Protein AF-A0A1T5MSS0-F1 (afdb_monomer)

Organism: NCBI:txid36842

Mean predicted aligned error: 6.44 Å

Solvent-accessible surface area (backbone atoms only — not comparable to full-atom values): 9834 Å² total; per-residue (Å²): 113,54,94,84,71,92,46,75,51,57,42,61,56,27,39,77,73,75,37,44,70,58,20,48,53,51,53,48,63,71,42,47,64,60,54,50,51,53,44,50,53,50,15,51,54,51,17,60,77,69,70,44,81,47,72,69,51,31,53,50,47,24,52,52,52,46,54,52,50,50,50,43,58,75,71,51,51,68,81,46,43,65,60,52,50,51,56,47,61,43,50,51,31,9,53,49,15,41,54,54,44,55,33,60,57,42,76,69,53,88,76,94,69,90,78,81,63,63,51,52,52,52,13,32,53,51,6,36,52,48,20,48,42,23,61,75,75,49,80,51,92,56,26,57,59,52,10,18,52,48,4,24,53,44,26,54,52,46,49,57,51,35,40,73,76,62,66,53,90,84,46,44,74,80,62,53,77,80,83,126

Radius of gyration: 22.82 Å; Cα contacts (8 Å, |Δi|>4): 155; chains: 1; bounding box: 52×49×68 Å

InterPro domains:
  IPR030191 Cytosine permease [PTHR30569] (5-164)

Sequence (180 aa):
MAVGQGTADIVQVMSSLGFPFWGFIVLWLSTWTSQLVNNYTMGLSFSTLLNVTSSKGRSIVTLIGTIISIGFALSGILDYFMDFLYLTALCYPPMAGVIFVDFFIRNKEWEDNDGWNLMATIAFIAGIIVGYITTYIYQIGLPTVQSLIVTGLVYYIAMKIKAKISPDHFTPESFKIKSL

Nearest PDB structures (foldseek):
  8teo-assembly1_A  TM=2.377E-01  e=2.846E+00  Drosophila melanogaster

Foldseek 3Di:
DPVPDPDPQQLVVCVVVVRNVVSVVVVCVVCVVVVVVVLLVQLVVVCVVVVPDDPVSSVVSSVVVVVVVVVCVVVPCVVCVVVVVVVCLLQVLLLVLLVVLLCVLQVNDDDDDPDDDVQSVVLSVQLSVQLCCCVPPNVDDDSSVVSSVSSNVSSNVSLLVCLVPPDDPSRHPSNNDPDD

Secondary structure (DSSP, 8-state):
--TTTS---HHHHHHHTT-HHHHHHHHHHHHHHHHHHHHHHHHHHHHHHTT--SHHHHHHHHHHHHHHHHHHHHTTGGGGHHHHHHHHHHHHHHHHHHHHHHHHHTTT------S--HHHHHHHHHHHHHHHIIIIIS--S-HHHHHHHHHHHHHHHHHHHHHHH---TTS-GGGS----

Structure (mmCIF, N/CA/C/O backbone):
data_AF-A0A1T5MSS0-F1
#
_entry.id   AF-A0A1T5MSS0-F1
#
loop_
_atom_site.group_PDB
_atom_site.id
_atom_site.type_symbol
_atom_site.label_atom_id
_atom_site.label_alt_id
_atom_site.label_comp_id
_atom_site.label_asym_id
_atom_site.label_entity_id
_atom_site.label_seq_id
_atom_site.pdbx_PDB_ins_code
_atom_site.Cartn_x
_atom_site.Cartn_y
_atom_site.Cartn_z
_atom_site.occupancy
_atom_site.B_iso_or_equiv
_atom_site.auth_seq_id
_atom_site.auth_comp_id
_atom_site.auth_asym_id
_atom_site.auth_atom_id
_atom_site.pdbx_PDB_model_num
ATOM 1 N N . MET A 1 1 ? -2.160 -7.997 -29.382 1.00 44.91 1 MET A N 1
ATOM 2 C CA . MET A 1 1 ? -1.290 -8.826 -30.243 1.00 44.91 1 MET A CA 1
ATOM 3 C C . MET A 1 1 ? -1.233 -8.159 -31.606 1.00 44.91 1 MET A C 1
ATOM 5 O O . MET A 1 1 ? -2.271 -8.088 -32.253 1.00 44.91 1 MET A O 1
ATOM 9 N N . ALA A 1 2 ? -0.091 -7.598 -32.016 1.00 48.16 2 ALA A N 1
ATOM 10 C CA . ALA A 1 2 ? 0.057 -7.133 -33.394 1.00 48.16 2 ALA A CA 1
ATOM 11 C C . ALA A 1 2 ? -0.005 -8.377 -34.291 1.00 48.16 2 ALA A C 1
ATOM 13 O O . ALA A 1 2 ? 0.869 -9.238 -34.219 1.00 48.16 2 ALA A O 1
ATOM 14 N N . VAL A 1 3 ? -1.081 -8.507 -35.066 1.00 53.28 3 VAL A N 1
ATOM 15 C CA . VAL A 1 3 ? -1.553 -9.761 -35.690 1.00 53.28 3 VAL A CA 1
ATOM 16 C C . VAL A 1 3 ? -0.565 -10.371 -36.715 1.00 53.28 3 VAL A C 1
ATOM 18 O O . VAL A 1 3 ? -0.828 -11.438 -37.249 1.00 53.28 3 VAL A O 1
ATOM 21 N N . GLY A 1 4 ? 0.608 -9.766 -36.950 1.00 64.25 4 GLY A N 1
ATOM 22 C CA . GLY A 1 4 ? 1.615 -10.254 -37.903 1.00 64.25 4 GLY A CA 1
ATOM 23 C C . GLY A 1 4 ? 3.035 -10.503 -37.373 1.00 64.25 4 GLY A C 1
ATOM 24 O O . GLY A 1 4 ? 3.845 -10.990 -38.147 1.00 64.25 4 GLY A O 1
ATOM 25 N N . GLN A 1 5 ? 3.370 -10.181 -36.111 1.00 61.19 5 GLN A N 1
ATOM 26 C CA . GLN A 1 5 ? 4.777 -10.180 -35.637 1.00 61.19 5 GLN A CA 1
ATOM 27 C C . GLN A 1 5 ? 5.058 -11.060 -34.403 1.00 61.19 5 GLN A C 1
ATOM 29 O O . GLN A 1 5 ? 6.170 -11.062 -33.886 1.00 61.19 5 GLN A O 1
ATOM 34 N N . GLY A 1 6 ? 4.064 -11.794 -33.887 1.00 78.00 6 GLY A N 1
ATOM 35 C CA . GLY A 1 6 ? 4.256 -12.750 -32.781 1.00 78.00 6 GLY A CA 1
ATOM 36 C C . GLY A 1 6 ? 4.598 -12.145 -31.408 1.00 78.00 6 GLY A C 1
ATOM 37 O O . GLY A 1 6 ? 4.734 -12.891 -30.444 1.00 78.00 6 GLY A O 1
ATOM 38 N N . THR A 1 7 ? 4.694 -10.817 -31.292 1.00 80.38 7 THR A N 1
ATOM 39 C CA . THR A 1 7 ? 5.021 -10.099 -30.050 1.00 80.38 7 THR A CA 1
ATOM 40 C C . THR A 1 7 ? 3.981 -9.022 -29.728 1.00 80.38 7 THR A C 1
ATOM 42 O O . THR A 1 7 ? 3.340 -8.446 -30.615 1.00 80.38 7 THR A O 1
ATOM 45 N N . ALA A 1 8 ? 3.780 -8.766 -28.434 1.00 82.38 8 ALA A N 1
ATOM 46 C CA . ALA A 1 8 ? 2.978 -7.648 -27.938 1.00 82.38 8 ALA A CA 1
ATOM 47 C C . ALA A 1 8 ? 3.819 -6.379 -27.701 1.00 82.38 8 ALA A C 1
ATOM 49 O O . ALA A 1 8 ? 3.249 -5.320 -27.448 1.00 82.38 8 ALA A O 1
ATOM 50 N N . ASP A 1 9 ? 5.148 -6.477 -27.797 1.00 86.50 9 ASP A N 1
ATOM 51 C CA . ASP A 1 9 ? 6.063 -5.364 -27.569 1.00 86.50 9 ASP A CA 1
ATOM 52 C C . ASP A 1 9 ? 6.100 -4.421 -28.783 1.00 86.50 9 ASP A C 1
ATOM 54 O O . ASP A 1 9 ? 6.618 -4.750 -29.855 1.00 86.50 9 ASP A O 1
ATOM 58 N N . ILE A 1 10 ? 5.557 -3.215 -28.603 1.00 86.25 10 ILE A N 1
ATOM 59 C CA . ILE A 1 10 ? 5.506 -2.185 -29.643 1.00 86.25 10 ILE A CA 1
ATOM 60 C C . ILE A 1 10 ? 6.897 -1.706 -30.072 1.00 86.25 10 ILE A C 1
ATOM 62 O O . ILE A 1 10 ? 7.095 -1.389 -31.245 1.00 86.25 10 ILE A O 1
ATOM 66 N N . VAL A 1 11 ? 7.872 -1.685 -29.159 1.00 89.50 11 VAL A N 1
ATOM 67 C CA . VAL A 1 11 ? 9.246 -1.278 -29.465 1.00 89.50 11 VAL A CA 1
ATOM 68 C C . VAL A 1 11 ? 9.885 -2.319 -30.369 1.00 89.50 11 VAL A C 1
ATOM 70 O O . VAL A 1 11 ? 10.501 -1.960 -31.374 1.00 89.50 11 VAL A O 1
ATOM 73 N N . GLN A 1 12 ? 9.674 -3.603 -30.076 1.00 88.94 12 GLN A N 1
ATOM 74 C CA . GLN A 1 12 ? 10.160 -4.699 -30.910 1.00 88.94 12 GLN A CA 1
ATOM 75 C C . GLN A 1 12 ? 9.525 -4.673 -32.308 1.00 88.94 12 GLN A C 1
ATOM 77 O O . GLN A 1 12 ? 10.240 -4.759 -33.310 1.00 88.94 12 GLN A O 1
ATOM 82 N N . VAL A 1 13 ? 8.203 -4.473 -32.396 1.00 89.69 13 VAL A N 1
ATOM 83 C CA . VAL A 1 13 ? 7.494 -4.341 -33.681 1.00 89.69 13 VAL A CA 1
ATOM 84 C C . VAL A 1 13 ? 8.049 -3.169 -34.491 1.00 89.69 13 VAL A C 1
ATOM 86 O O . VAL A 1 13 ? 8.438 -3.348 -35.643 1.00 89.69 13 VAL A O 1
ATOM 89 N N . MET A 1 14 ? 8.140 -1.976 -33.904 1.00 90.50 14 MET A N 1
ATOM 90 C CA . MET A 1 14 ? 8.621 -0.780 -34.605 1.00 90.50 14 MET A CA 1
ATOM 91 C C . MET A 1 14 ? 10.097 -0.895 -35.009 1.00 90.50 14 MET A C 1
ATOM 93 O O . MET A 1 14 ? 10.476 -0.424 -36.081 1.00 90.50 14 MET A O 1
ATOM 97 N N . SER A 1 15 ? 10.918 -1.570 -34.200 1.00 91.19 15 SER A N 1
ATOM 98 C CA . SER A 1 15 ? 12.324 -1.842 -34.521 1.00 91.19 15 SER A CA 1
ATOM 99 C C . SER A 1 15 ? 12.459 -2.755 -35.738 1.00 91.19 15 SER A C 1
ATOM 101 O O . SER A 1 15 ? 13.255 -2.463 -36.627 1.00 91.19 15 SER A O 1
ATOM 103 N N . SER A 1 16 ? 11.634 -3.806 -35.832 1.00 90.19 16 SER A N 1
ATOM 104 C CA . SER A 1 16 ? 11.626 -4.716 -36.991 1.00 90.19 16 SER A CA 1
ATOM 105 C C . SER A 1 16 ? 11.249 -4.024 -38.308 1.00 90.19 16 SER A C 1
ATOM 107 O O . SER A 1 16 ? 11.661 -4.458 -39.379 1.00 90.19 16 SER A O 1
ATOM 109 N N . LEU A 1 17 ? 10.501 -2.921 -38.226 1.00 90.56 17 LEU A N 1
ATOM 110 C CA . LEU A 1 17 ? 10.066 -2.117 -39.368 1.00 90.56 17 LEU A CA 1
ATOM 111 C C . LEU A 1 17 ? 11.047 -0.985 -39.727 1.00 90.56 17 LEU A C 1
ATOM 113 O O . LEU A 1 17 ? 10.775 -0.230 -40.655 1.00 90.56 17 LEU A O 1
ATOM 117 N N . GLY A 1 18 ? 12.165 -0.843 -39.005 1.00 93.44 18 GLY A N 1
ATOM 118 C CA . GLY A 1 18 ? 13.157 0.216 -39.233 1.00 93.44 18 GLY A CA 1
ATOM 119 C C . GLY A 1 18 ? 12.864 1.545 -38.523 1.00 93.44 18 GLY A C 1
ATOM 120 O O . GLY A 1 18 ? 13.527 2.542 -38.802 1.00 93.44 18 GLY A O 1
ATOM 121 N N . PHE A 1 19 ? 11.915 1.577 -37.579 1.00 93.81 19 PHE A N 1
ATOM 122 C CA . PHE A 1 19 ? 11.486 2.787 -36.861 1.00 93.81 19 PHE A CA 1
ATOM 123 C C . PHE A 1 19 ? 11.625 2.690 -35.323 1.00 93.81 19 PHE A C 1
ATOM 125 O O . PHE A 1 19 ? 10.687 3.037 -34.600 1.00 93.81 19 PHE A O 1
ATOM 132 N N . PRO A 1 20 ? 12.778 2.264 -34.766 1.00 92.62 20 PRO A N 1
ATOM 133 C CA . PRO A 1 20 ? 12.936 2.054 -33.319 1.00 92.62 20 PRO A CA 1
ATOM 134 C C . PRO A 1 20 ? 12.703 3.326 -32.487 1.00 92.62 20 PRO A C 1
ATOM 136 O O . PRO A 1 20 ? 12.109 3.265 -31.411 1.00 92.62 20 PRO A O 1
ATOM 139 N N . PHE A 1 21 ? 13.104 4.493 -33.008 1.00 94.06 21 PHE A N 1
ATOM 140 C CA . PHE A 1 21 ? 12.894 5.788 -32.354 1.00 94.06 21 PHE A CA 1
ATOM 141 C C . PHE A 1 21 ? 11.409 6.064 -32.074 1.00 94.06 21 PHE A C 1
ATOM 143 O O . PHE A 1 21 ? 11.046 6.476 -30.974 1.00 94.06 21 PHE A O 1
ATOM 150 N N . TRP A 1 22 ? 10.535 5.781 -33.042 1.00 91.69 22 TRP A N 1
ATOM 151 C CA . TRP A 1 22 ? 9.096 5.986 -32.884 1.00 91.69 22 TRP A CA 1
ATOM 152 C C . TRP A 1 22 ? 8.478 4.991 -31.904 1.00 91.69 22 TRP A C 1
ATOM 154 O O . TRP A 1 22 ? 7.641 5.387 -31.096 1.00 91.69 22 TRP A O 1
ATOM 164 N N . GLY A 1 23 ? 8.942 3.737 -31.907 1.00 92.75 23 GLY A N 1
ATOM 165 C CA . GLY A 1 23 ? 8.530 2.743 -30.913 1.00 92.75 23 GLY A CA 1
ATOM 166 C C . GLY A 1 23 ? 8.822 3.192 -29.482 1.00 92.75 23 GLY A C 1
ATOM 167 O O . GLY A 1 23 ? 7.955 3.097 -28.615 1.00 92.75 23 GLY A O 1
ATOM 168 N N . PHE A 1 24 ? 10.007 3.761 -29.253 1.00 92.94 24 PHE A N 1
ATOM 169 C CA . PHE A 1 24 ? 10.381 4.324 -27.958 1.00 92.94 24 PHE A CA 1
ATOM 170 C C . PHE A 1 24 ? 9.495 5.504 -27.543 1.00 92.94 24 PHE A C 1
ATOM 172 O O . PHE A 1 24 ? 8.981 5.513 -26.427 1.00 92.94 24 PHE A O 1
ATOM 179 N N . ILE A 1 25 ? 9.275 6.481 -28.431 1.00 94.50 25 ILE A N 1
ATOM 180 C CA . ILE A 1 25 ? 8.439 7.654 -28.125 1.00 94.50 25 ILE A CA 1
ATOM 181 C C . ILE A 1 25 ? 7.006 7.239 -27.780 1.00 94.50 25 ILE A C 1
ATOM 183 O O . ILE A 1 25 ? 6.442 7.743 -26.811 1.00 94.50 25 ILE A O 1
ATOM 187 N N . VAL A 1 26 ? 6.428 6.297 -28.530 1.00 92.44 26 VAL A N 1
ATOM 188 C CA . VAL A 1 26 ? 5.084 5.774 -28.248 1.00 92.44 26 VAL A CA 1
ATOM 189 C C . VAL A 1 26 ? 5.037 5.104 -26.874 1.00 92.44 26 VAL A C 1
ATOM 191 O O . VAL A 1 26 ? 4.131 5.396 -26.095 1.00 92.44 26 VAL A O 1
ATOM 194 N N . LEU A 1 27 ? 6.017 4.258 -26.541 1.00 92.06 27 LEU A N 1
ATOM 195 C CA . LEU A 1 27 ? 6.083 3.605 -25.231 1.00 92.06 27 LEU A CA 1
ATOM 196 C C . LEU A 1 27 ? 6.261 4.618 -24.087 1.00 92.06 27 LEU A C 1
ATOM 198 O O . LEU A 1 27 ? 5.585 4.521 -23.060 1.00 92.06 27 LEU A O 1
ATOM 202 N N . TRP A 1 28 ? 7.132 5.614 -24.264 1.00 92.56 28 TRP A N 1
ATOM 203 C CA . TRP A 1 28 ? 7.324 6.683 -23.284 1.00 92.56 28 TRP A CA 1
ATOM 204 C C . TRP A 1 28 ? 6.013 7.429 -23.056 1.00 92.56 28 TRP A C 1
ATOM 206 O O . TRP A 1 28 ? 5.537 7.511 -21.926 1.00 92.56 28 TRP A O 1
ATOM 216 N N . LEU A 1 29 ? 5.396 7.957 -24.114 1.00 93.94 29 LEU A N 1
ATOM 217 C CA . LEU A 1 29 ? 4.151 8.717 -23.999 1.00 93.94 29 LEU A CA 1
ATOM 218 C C . LEU A 1 29 ? 3.020 7.872 -23.402 1.00 93.94 29 LEU A C 1
ATOM 220 O O . LEU A 1 29 ? 2.240 8.384 -22.602 1.00 93.94 29 LEU A O 1
ATOM 224 N N . SER A 1 30 ? 2.974 6.577 -23.726 1.00 93.44 30 SER A N 1
ATOM 225 C CA . SER A 1 30 ? 2.003 5.637 -23.163 1.00 93.44 30 SER A CA 1
ATOM 226 C C . SER A 1 30 ? 2.159 5.440 -21.655 1.00 93.44 30 SER A C 1
ATOM 228 O O . SER A 1 30 ? 1.174 5.134 -20.988 1.00 93.44 30 SER A O 1
ATOM 230 N N . THR A 1 31 ? 3.370 5.571 -21.113 1.00 94.00 31 THR A N 1
ATOM 231 C CA . THR A 1 31 ? 3.639 5.383 -19.678 1.00 94.00 31 THR A CA 1
ATOM 232 C C . THR A 1 31 ? 3.709 6.703 -18.912 1.00 94.00 31 THR A C 1
ATOM 234 O O . THR A 1 31 ? 3.558 6.706 -17.693 1.00 94.00 31 THR A O 1
ATOM 237 N N . TRP A 1 32 ? 3.869 7.837 -19.601 1.00 93.50 32 TRP A N 1
ATOM 238 C CA . TRP A 1 32 ? 4.081 9.156 -19.001 1.00 93.50 32 TRP A CA 1
ATOM 239 C C . TRP A 1 32 ? 3.041 9.528 -17.940 1.00 93.50 32 TRP A C 1
ATOM 241 O O . TRP A 1 32 ? 3.389 9.880 -16.813 1.00 93.50 32 TRP A O 1
ATOM 251 N N . THR A 1 33 ? 1.757 9.441 -18.286 1.00 93.56 33 THR A N 1
ATOM 252 C CA . THR A 1 33 ? 0.666 9.831 -17.384 1.00 93.56 33 THR A CA 1
ATOM 253 C C . THR A 1 33 ? 0.555 8.885 -16.191 1.00 93.56 33 THR A C 1
ATOM 255 O O . THR A 1 33 ? 0.389 9.352 -15.066 1.00 93.56 33 THR A O 1
ATOM 258 N N . SER A 1 34 ? 0.724 7.576 -16.398 1.00 95.12 34 SER A N 1
ATOM 259 C CA . SER A 1 34 ? 0.741 6.582 -15.318 1.00 95.12 34 SER A CA 1
ATOM 260 C C . SER A 1 34 ? 1.914 6.792 -14.357 1.00 95.12 34 SER A C 1
ATOM 262 O O . SER A 1 34 ? 1.721 6.754 -13.144 1.00 95.12 34 SER A O 1
ATOM 264 N N . GLN A 1 35 ? 3.112 7.093 -14.870 1.00 93.75 35 GLN A N 1
ATOM 265 C CA . GLN A 1 35 ? 4.282 7.383 -14.033 1.00 93.75 35 GLN A CA 1
ATOM 266 C C . GLN A 1 35 ? 4.111 8.676 -13.228 1.00 93.75 35 GLN A C 1
ATOM 268 O O . GLN A 1 35 ? 4.512 8.732 -12.064 1.00 93.75 35 GLN A O 1
ATOM 273 N N . LEU A 1 36 ? 3.468 9.695 -13.807 1.00 94.19 36 LEU A N 1
ATOM 274 C CA . LEU A 1 36 ? 3.127 10.924 -13.092 1.00 94.19 36 LEU A CA 1
ATOM 275 C C . LEU A 1 36 ? 2.185 10.635 -11.918 1.00 94.19 36 LEU A C 1
ATOM 277 O O . LEU A 1 36 ? 2.457 11.081 -10.803 1.00 94.19 36 LEU A O 1
ATOM 281 N N . VAL A 1 37 ? 1.114 9.866 -12.148 1.00 95.44 37 VAL A N 1
ATOM 282 C CA . VAL A 1 37 ? 0.165 9.484 -11.090 1.00 95.44 37 VAL A CA 1
ATOM 283 C C . VAL A 1 37 ? 0.872 8.693 -9.991 1.00 95.44 37 VAL A C 1
ATOM 285 O O . VAL A 1 37 ? 0.733 9.060 -8.829 1.00 95.44 37 VAL A O 1
ATOM 288 N N . ASN A 1 38 ? 1.690 7.696 -10.343 1.00 94.69 38 ASN A N 1
ATOM 289 C CA . ASN A 1 38 ? 2.433 6.883 -9.374 1.00 94.69 38 ASN A CA 1
ATOM 290 C C . ASN A 1 38 ? 3.339 7.733 -8.470 1.00 94.69 38 ASN A C 1
ATOM 292 O O . ASN A 1 38 ? 3.305 7.593 -7.244 1.00 94.69 38 ASN A O 1
ATOM 296 N N . ASN A 1 39 ? 4.109 8.656 -9.056 1.00 95.50 39 ASN A N 1
ATOM 297 C CA . ASN A 1 39 ? 4.981 9.546 -8.290 1.00 95.50 39 ASN A CA 1
ATOM 298 C C . ASN A 1 39 ? 4.173 10.513 -7.418 1.00 95.50 39 ASN A C 1
ATOM 300 O O . ASN A 1 39 ? 4.528 10.743 -6.263 1.00 95.50 39 ASN A O 1
ATOM 304 N N . TYR A 1 40 ? 3.070 11.059 -7.936 1.00 94.25 40 TYR A N 1
ATOM 305 C CA . TYR A 1 40 ? 2.212 11.964 -7.177 1.00 94.25 40 TYR A CA 1
ATOM 306 C C . TYR A 1 40 ? 1.558 11.270 -5.976 1.00 94.25 40 TYR A C 1
ATOM 308 O O . TYR A 1 40 ? 1.624 11.791 -4.863 1.00 94.25 40 TYR A O 1
ATOM 316 N N . THR A 1 41 ? 0.968 10.084 -6.164 1.00 95.56 41 THR A N 1
ATOM 317 C CA . THR A 1 41 ? 0.330 9.333 -5.072 1.00 95.56 41 THR A CA 1
ATOM 318 C C . THR A 1 41 ? 1.347 8.891 -4.029 1.00 95.56 41 THR A C 1
ATOM 320 O O . THR A 1 41 ? 1.078 8.994 -2.836 1.00 95.56 41 THR A O 1
ATOM 323 N N . MET A 1 42 ? 2.544 8.472 -4.455 1.00 96.12 42 MET A N 1
ATOM 324 C CA . MET A 1 42 ? 3.664 8.195 -3.552 1.00 96.12 42 MET A CA 1
ATOM 325 C C . MET A 1 42 ? 4.029 9.449 -2.741 1.00 96.12 42 MET A C 1
ATOM 327 O O . MET A 1 42 ? 4.110 9.395 -1.513 1.00 96.12 42 MET A O 1
ATOM 331 N N . GLY A 1 43 ? 4.211 10.590 -3.410 1.00 95.88 43 GLY A N 1
ATOM 332 C CA . GLY A 1 43 ? 4.539 11.863 -2.775 1.00 95.88 43 GLY A CA 1
ATOM 333 C C . GLY A 1 43 ? 3.487 12.319 -1.766 1.00 95.88 43 GLY A C 1
ATOM 334 O O . GLY A 1 43 ? 3.842 12.773 -0.677 1.00 95.88 43 GLY A O 1
ATOM 335 N N . LEU A 1 44 ? 2.202 12.151 -2.088 1.00 95.25 44 LEU A N 1
ATOM 336 C CA . LEU A 1 44 ? 1.089 12.441 -1.188 1.00 95.25 44 LEU A CA 1
ATOM 337 C C . LEU A 1 44 ? 1.129 11.541 0.054 1.00 95.25 44 LEU A C 1
ATOM 339 O O . LEU A 1 44 ? 1.109 12.061 1.167 1.00 95.25 44 LEU A O 1
ATOM 343 N N . SER A 1 45 ? 1.271 10.225 -0.125 1.00 95.31 45 SER A N 1
ATOM 344 C CA . SER A 1 45 ? 1.351 9.262 0.980 1.00 95.31 45 SER A CA 1
ATOM 345 C C . SER A 1 45 ? 2.517 9.559 1.924 1.00 95.31 45 SER A C 1
ATOM 347 O O . SER A 1 45 ? 2.317 9.656 3.134 1.00 95.31 45 SER A O 1
ATOM 349 N N . PHE A 1 46 ? 3.726 9.786 1.399 1.00 96.56 46 PHE A N 1
ATOM 350 C CA . PHE A 1 46 ? 4.877 10.137 2.239 1.00 96.56 46 PHE A CA 1
ATOM 351 C C . PHE A 1 46 ? 4.743 11.512 2.885 1.00 96.56 46 PHE A C 1
ATOM 353 O O . PHE A 1 46 ? 5.179 11.693 4.017 1.00 96.56 46 PHE A O 1
ATOM 360 N N . SER A 1 47 ? 4.130 12.480 2.204 1.00 96.75 47 SER A N 1
ATOM 361 C CA . SER A 1 47 ? 3.896 13.796 2.799 1.00 96.75 47 SER A CA 1
ATOM 362 C C . SER A 1 47 ? 2.942 13.710 3.985 1.00 96.75 47 SER A C 1
ATOM 364 O O . SER A 1 47 ? 3.177 14.381 4.983 1.00 96.75 47 SER A O 1
ATOM 366 N N . THR A 1 48 ? 1.911 12.868 3.907 1.00 93.81 48 THR A N 1
ATOM 367 C CA . THR A 1 48 ? 1.015 12.597 5.037 1.00 93.81 48 THR A CA 1
ATOM 368 C C . THR A 1 48 ? 1.761 11.897 6.173 1.00 93.81 48 THR A C 1
ATOM 370 O O . THR A 1 48 ? 1.704 12.362 7.304 1.00 93.81 48 THR A O 1
ATOM 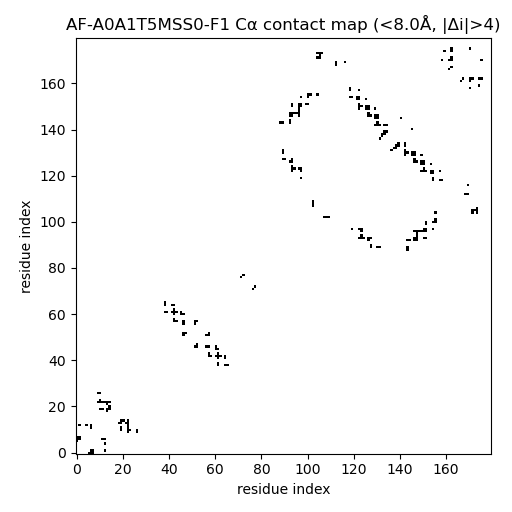373 N N . LEU A 1 49 ? 2.543 10.851 5.877 1.00 93.88 49 LEU A N 1
ATOM 374 C CA . LEU A 1 49 ? 3.331 10.126 6.887 1.00 93.88 49 LEU A CA 1
ATOM 375 C C . LEU A 1 49 ? 4.356 11.014 7.609 1.00 93.88 49 LEU A C 1
ATOM 377 O O . LEU A 1 49 ? 4.578 10.865 8.807 1.00 93.88 49 LEU A O 1
ATOM 381 N N . LEU A 1 50 ? 4.986 11.938 6.882 1.00 95.19 50 LEU A N 1
ATOM 382 C CA . LEU A 1 50 ? 5.992 12.862 7.409 1.00 95.19 50 LEU A CA 1
ATOM 383 C C . LEU A 1 50 ? 5.390 14.187 7.910 1.00 95.19 50 LEU A C 1
ATOM 385 O O . LEU A 1 50 ? 6.141 15.102 8.244 1.00 95.19 50 LEU A O 1
ATOM 389 N N . ASN A 1 51 ? 4.057 14.317 7.949 1.00 94.19 51 ASN A N 1
ATOM 390 C CA . ASN A 1 51 ? 3.338 15.534 8.348 1.00 94.19 51 ASN A CA 1
ATOM 391 C C . ASN A 1 51 ? 3.771 16.806 7.580 1.00 94.19 51 ASN A C 1
ATOM 393 O O . ASN A 1 51 ? 3.813 17.914 8.117 1.00 94.19 51 ASN A O 1
ATOM 397 N N . VAL A 1 52 ? 4.083 16.667 6.289 1.00 95.25 52 VAL A N 1
ATOM 398 C CA . VAL A 1 52 ? 4.496 17.763 5.405 1.00 95.25 52 VAL A CA 1
ATOM 399 C C . VAL A 1 52 ? 3.274 18.435 4.773 1.00 95.25 52 VAL A C 1
ATOM 401 O O . VAL A 1 52 ? 2.650 17.937 3.830 1.00 95.25 52 VAL A O 1
ATOM 404 N N . THR A 1 53 ? 2.948 19.629 5.265 1.00 91.81 53 THR A N 1
ATOM 405 C CA . THR A 1 53 ? 1.756 20.390 4.849 1.00 91.81 53 THR A CA 1
ATOM 406 C C . THR A 1 53 ? 2.034 21.438 3.767 1.00 91.81 53 THR A C 1
ATOM 408 O O . THR A 1 53 ? 1.137 21.795 3.007 1.00 91.81 53 THR A O 1
ATOM 411 N N . SER A 1 54 ? 3.281 21.904 3.635 1.00 95.12 54 SER A N 1
ATOM 412 C CA . SER A 1 54 ? 3.668 22.915 2.640 1.00 95.12 54 SER A CA 1
ATOM 413 C C . SER A 1 54 ? 3.740 22.349 1.219 1.00 95.12 54 SER A C 1
ATOM 415 O O . SER A 1 54 ? 4.348 21.304 0.993 1.00 95.12 54 SER A O 1
ATOM 417 N N . SER A 1 55 ? 3.224 23.096 0.235 1.00 92.62 55 SER A N 1
ATOM 418 C CA . SER A 1 55 ? 3.306 22.755 -1.199 1.00 92.62 55 SER A CA 1
ATOM 419 C C . SER A 1 55 ? 4.748 22.506 -1.672 1.00 92.62 55 SER A C 1
ATOM 421 O O . SER A 1 55 ? 5.038 21.515 -2.352 1.00 92.62 55 SER A O 1
ATOM 423 N N . LYS A 1 56 ? 5.692 23.352 -1.231 1.00 94.62 56 LYS A N 1
ATOM 424 C CA . LYS A 1 56 ? 7.119 23.179 -1.540 1.00 94.62 56 LYS A CA 1
ATOM 425 C C . LYS A 1 56 ? 7.674 21.907 -0.898 1.00 94.62 56 LYS A C 1
ATOM 427 O O . LYS A 1 56 ? 8.417 21.175 -1.543 1.00 94.62 56 LYS A O 1
ATOM 432 N N . GLY A 1 57 ? 7.276 21.620 0.342 1.00 94.69 57 GLY A N 1
ATOM 433 C CA . GLY A 1 57 ? 7.668 20.400 1.047 1.00 94.69 57 GLY A CA 1
ATOM 434 C C . GLY A 1 57 ? 7.179 19.137 0.336 1.00 94.69 57 GLY A C 1
ATOM 435 O O . GLY A 1 57 ? 7.976 18.244 0.072 1.00 94.69 57 GLY A O 1
ATOM 436 N N . ARG A 1 58 ? 5.902 19.094 -0.063 1.00 94.88 58 ARG A N 1
ATOM 437 C CA . ARG A 1 58 ? 5.315 17.964 -0.807 1.00 94.88 58 ARG A CA 1
ATOM 438 C C . ARG A 1 58 ? 6.034 17.699 -2.130 1.00 94.88 58 ARG A C 1
ATOM 440 O O . ARG A 1 58 ? 6.299 16.550 -2.482 1.00 94.88 58 ARG A O 1
ATOM 447 N N . SER A 1 59 ? 6.407 18.767 -2.837 1.00 95.31 59 SER A N 1
ATOM 448 C CA . SER A 1 59 ? 7.185 18.675 -4.080 1.00 95.31 59 SER A CA 1
ATOM 449 C C . SER A 1 59 ? 8.574 18.068 -3.839 1.00 95.31 59 SER A C 1
ATOM 451 O O . SER A 1 59 ? 9.010 17.207 -4.599 1.00 95.31 59 SER A O 1
ATOM 453 N N . ILE A 1 60 ? 9.247 18.461 -2.751 1.00 96.69 60 ILE A N 1
ATOM 454 C CA . ILE A 1 60 ? 10.556 17.913 -2.360 1.00 96.69 60 ILE A CA 1
ATOM 455 C C . ILE A 1 60 ? 10.444 16.431 -1.983 1.00 96.69 60 ILE A C 1
ATOM 457 O O . ILE A 1 60 ? 11.238 15.629 -2.463 1.00 96.69 60 ILE A O 1
ATOM 461 N N . VAL A 1 61 ? 9.445 16.053 -1.179 1.00 96.88 61 VAL A N 1
ATOM 462 C CA . VAL A 1 61 ? 9.201 14.649 -0.799 1.00 96.88 61 VAL A CA 1
ATOM 463 C C . VAL A 1 61 ? 8.961 13.788 -2.039 1.00 96.88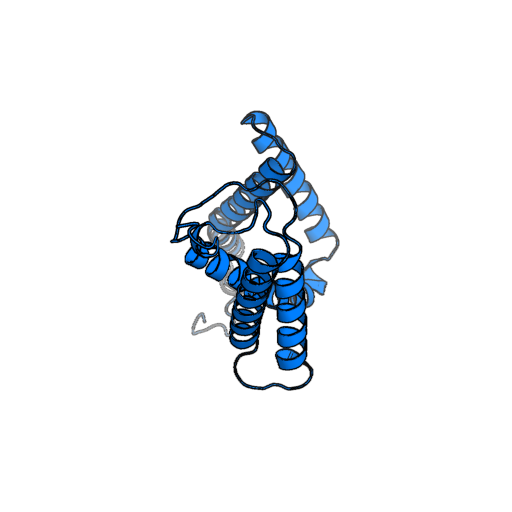 61 VAL A C 1
ATOM 465 O O . VAL A 1 61 ? 9.552 12.719 -2.171 1.00 96.88 61 VAL A O 1
ATOM 468 N N . THR A 1 62 ? 8.157 14.282 -2.985 1.00 96.44 62 THR A N 1
ATOM 469 C CA . THR A 1 62 ? 7.897 13.599 -4.261 1.00 96.44 62 THR A CA 1
ATOM 470 C C . THR A 1 62 ? 9.184 13.403 -5.063 1.00 96.44 62 THR A C 1
ATOM 472 O O . THR A 1 62 ? 9.447 12.305 -5.552 1.00 96.44 62 THR A O 1
ATOM 475 N N . LEU A 1 63 ? 10.012 14.446 -5.176 1.00 96.75 63 LEU A N 1
ATOM 476 C CA . LEU A 1 63 ? 11.277 14.387 -5.906 1.00 96.75 63 LEU A CA 1
ATOM 477 C C . LEU A 1 63 ? 12.251 13.387 -5.271 1.00 96.75 63 LEU A C 1
ATOM 479 O O . LEU A 1 63 ? 12.789 12.532 -5.971 1.00 96.75 63 LEU A O 1
ATOM 483 N N . ILE A 1 64 ? 12.446 13.459 -3.952 1.00 96.94 64 ILE A N 1
ATOM 484 C CA . ILE A 1 64 ? 13.339 12.553 -3.218 1.00 96.94 64 ILE A CA 1
ATOM 485 C C . ILE A 1 64 ? 12.846 11.108 -3.334 1.00 96.94 64 ILE A C 1
ATOM 487 O O . ILE A 1 64 ? 13.631 10.228 -3.681 1.00 96.94 64 ILE A O 1
ATOM 491 N N . GLY A 1 65 ? 11.550 10.864 -3.119 1.00 95.88 65 GLY A N 1
ATOM 492 C CA . GLY A 1 65 ? 10.956 9.535 -3.274 1.00 95.88 65 GLY A CA 1
ATOM 493 C C . GLY A 1 65 ? 11.135 8.975 -4.688 1.00 95.88 65 GLY A C 1
ATOM 494 O O . GLY A 1 65 ? 11.449 7.797 -4.850 1.00 95.88 65 GLY A O 1
ATOM 495 N N . THR A 1 66 ? 11.038 9.829 -5.711 1.00 95.94 66 THR A N 1
ATOM 496 C CA . THR A 1 66 ? 11.273 9.440 -7.109 1.00 95.94 66 THR A CA 1
ATOM 497 C C . THR A 1 66 ? 12.736 9.057 -7.339 1.00 95.94 66 THR A C 1
ATOM 499 O O . THR A 1 66 ? 13.004 8.013 -7.927 1.00 95.94 66 THR A O 1
ATOM 502 N N . ILE A 1 67 ? 13.690 9.853 -6.844 1.00 96.69 67 ILE A N 1
ATOM 503 C CA . ILE A 1 67 ? 15.130 9.562 -6.967 1.00 96.69 67 ILE A CA 1
ATOM 504 C C . ILE A 1 67 ? 15.478 8.238 -6.275 1.00 96.69 67 ILE A C 1
ATOM 506 O O . ILE A 1 67 ? 16.183 7.413 -6.853 1.00 96.69 67 ILE A O 1
ATOM 510 N N . ILE A 1 68 ? 14.948 8.004 -5.071 1.00 95.75 68 ILE A N 1
ATOM 511 C CA . ILE A 1 68 ? 15.139 6.745 -4.337 1.00 95.75 68 ILE A CA 1
ATOM 512 C C . ILE A 1 68 ? 14.544 5.566 -5.120 1.00 95.75 68 ILE A C 1
ATOM 514 O O . ILE A 1 68 ? 15.198 4.536 -5.266 1.00 95.75 68 ILE A O 1
ATOM 518 N N . SER A 1 69 ? 13.337 5.726 -5.670 1.00 93.12 69 SER A N 1
ATOM 519 C CA . SER A 1 69 ? 12.671 4.686 -6.467 1.00 93.12 69 SER A CA 1
ATOM 520 C C . SER A 1 69 ? 13.458 4.337 -7.733 1.00 93.12 69 SER A C 1
ATOM 522 O O . SER A 1 69 ? 13.595 3.163 -8.064 1.00 93.12 69 SER A O 1
ATOM 524 N N . ILE A 1 70 ? 14.037 5.336 -8.409 1.00 94.44 70 ILE A N 1
ATOM 525 C CA . ILE A 1 70 ? 14.955 5.118 -9.537 1.00 94.44 70 ILE A CA 1
ATOM 526 C C . ILE A 1 70 ? 16.202 4.362 -9.065 1.00 94.44 70 ILE A C 1
ATOM 528 O O . ILE A 1 70 ? 16.631 3.428 -9.735 1.00 94.44 70 ILE A O 1
ATOM 532 N N . GLY A 1 71 ? 16.752 4.709 -7.898 1.00 95.62 71 GLY A N 1
ATOM 533 C CA . GLY A 1 71 ? 17.861 3.976 -7.284 1.00 95.62 71 GLY A CA 1
ATOM 534 C C . GLY A 1 71 ? 17.556 2.485 -7.101 1.00 95.62 71 GLY A C 1
ATOM 535 O O . GLY A 1 71 ? 18.352 1.650 -7.524 1.00 95.62 71 GLY A O 1
ATOM 536 N N . PHE A 1 72 ? 16.381 2.144 -6.560 1.00 92.50 72 PHE A N 1
ATOM 537 C CA . PHE A 1 72 ? 15.932 0.750 -6.436 1.00 92.50 72 PHE A CA 1
ATOM 538 C C . PHE A 1 72 ? 15.707 0.067 -7.790 1.00 92.50 72 PHE A C 1
ATOM 540 O O . PHE A 1 72 ? 16.063 -1.099 -7.963 1.00 92.50 72 PHE A O 1
ATOM 547 N N . ALA A 1 73 ? 15.145 0.782 -8.768 1.00 92.31 73 ALA A N 1
ATOM 548 C CA . ALA A 1 73 ? 14.966 0.255 -10.120 1.00 92.31 73 ALA A CA 1
ATOM 549 C C . ALA A 1 73 ? 16.312 -0.135 -10.752 1.00 92.31 73 ALA A C 1
ATOM 551 O O . ALA A 1 73 ? 16.436 -1.211 -11.333 1.00 92.31 73 ALA A O 1
ATOM 552 N N . LEU A 1 74 ? 17.335 0.706 -10.577 1.00 94.81 74 LEU A N 1
ATOM 553 C CA . LEU A 1 74 ? 18.691 0.458 -11.068 1.00 94.81 74 LEU A CA 1
ATOM 554 C C . LEU A 1 74 ? 19.442 -0.613 -10.263 1.00 94.81 74 LEU A C 1
ATOM 556 O O . LEU A 1 74 ? 20.358 -1.231 -10.798 1.00 94.81 74 LEU A O 1
ATOM 560 N N . SER A 1 75 ? 19.064 -0.863 -9.006 1.00 93.94 75 SER A N 1
ATOM 561 C CA . SER A 1 75 ? 19.686 -1.889 -8.160 1.00 93.94 75 SER A CA 1
ATOM 562 C C . SER A 1 75 ? 19.154 -3.309 -8.401 1.00 93.94 75 SER A C 1
ATOM 564 O O . SER A 1 75 ? 19.504 -4.209 -7.642 1.00 93.94 75 SER A O 1
ATOM 566 N N . GLY A 1 76 ? 18.291 -3.519 -9.401 1.00 92.19 76 GLY A N 1
ATOM 567 C CA . GLY A 1 76 ? 17.777 -4.847 -9.757 1.00 92.19 76 GLY A CA 1
ATOM 568 C C . GLY A 1 76 ? 16.526 -5.285 -8.992 1.00 92.19 76 GLY A C 1
ATOM 569 O O . GLY A 1 76 ? 16.213 -6.470 -8.965 1.00 92.19 76 GLY A O 1
ATOM 570 N N . ILE A 1 77 ? 15.756 -4.362 -8.396 1.00 91.81 77 ILE A N 1
ATOM 571 C CA . ILE A 1 77 ? 14.491 -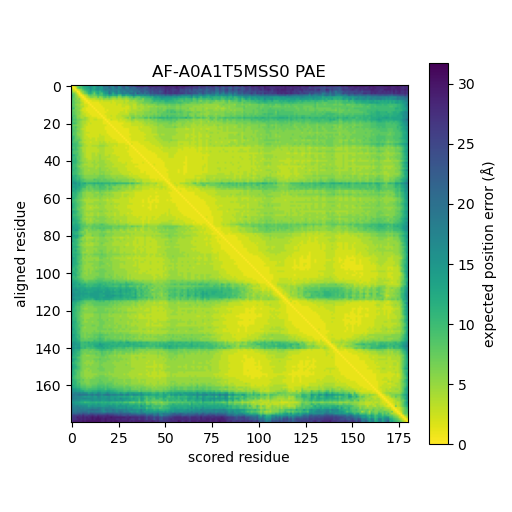4.722 -7.717 1.00 91.81 77 ILE A CA 1
ATOM 572 C C . ILE A 1 77 ? 13.494 -5.439 -8.651 1.00 91.81 77 ILE A C 1
ATOM 574 O O . ILE A 1 77 ? 12.632 -6.181 -8.185 1.00 91.81 77 ILE A O 1
ATOM 578 N N . LEU A 1 78 ? 13.624 -5.240 -9.970 1.00 91.62 78 LEU A N 1
ATOM 579 C CA . LEU A 1 78 ? 12.788 -5.887 -10.984 1.00 91.62 78 LEU A CA 1
ATOM 580 C C . LEU A 1 78 ? 12.950 -7.413 -11.016 1.00 91.62 78 LEU A C 1
ATOM 582 O O . LEU A 1 78 ? 11.992 -8.095 -11.373 1.00 91.62 78 LEU A O 1
ATOM 586 N N . ASP A 1 79 ? 14.087 -7.953 -10.569 1.00 93.38 79 ASP A N 1
ATOM 587 C CA . ASP A 1 79 ? 14.291 -9.405 -10.468 1.00 93.38 79 ASP A CA 1
ATOM 588 C C . ASP A 1 79 ? 13.365 -10.037 -9.410 1.00 93.38 79 ASP A C 1
ATOM 590 O O . ASP A 1 79 ? 12.974 -11.196 -9.528 1.00 93.38 79 ASP A O 1
ATOM 594 N N . TYR A 1 80 ? 12.938 -9.246 -8.419 1.00 93.81 80 TYR A N 1
ATOM 595 C CA . TYR A 1 80 ? 12.024 -9.639 -7.340 1.00 93.81 80 TYR A CA 1
ATOM 596 C C . TYR A 1 80 ? 10.588 -9.151 -7.571 1.00 93.81 80 TYR A C 1
ATOM 598 O O . TYR A 1 80 ? 9.761 -9.159 -6.656 1.00 93.81 80 TYR A O 1
ATOM 606 N N . PHE A 1 81 ? 10.264 -8.694 -8.784 1.00 92.00 81 PHE A N 1
ATOM 607 C CA . PHE A 1 81 ? 8.966 -8.085 -9.068 1.00 92.00 81 PHE A CA 1
ATOM 608 C C . PHE A 1 81 ? 7.798 -9.036 -8.779 1.00 92.00 81 PHE A C 1
ATOM 610 O O . PHE A 1 81 ? 6.802 -8.624 -8.188 1.00 92.00 81 PHE A O 1
ATOM 617 N N . MET A 1 82 ? 7.932 -10.319 -9.125 1.00 94.69 82 MET A N 1
ATOM 618 C CA . MET A 1 82 ? 6.893 -11.316 -8.846 1.00 94.69 82 MET A CA 1
ATOM 619 C C . MET A 1 82 ? 6.696 -11.548 -7.346 1.00 94.69 82 MET A C 1
ATOM 621 O O . MET A 1 82 ? 5.555 -11.605 -6.891 1.00 94.69 82 MET A O 1
ATOM 625 N N . ASP A 1 83 ? 7.776 -11.607 -6.567 1.00 93.56 83 ASP A N 1
ATOM 626 C CA . ASP A 1 83 ? 7.693 -11.756 -5.109 1.00 93.56 83 ASP A CA 1
ATOM 627 C C . ASP A 1 83 ? 7.002 -10.548 -4.470 1.00 93.56 83 ASP A C 1
ATOM 629 O O . ASP A 1 83 ? 6.142 -10.695 -3.599 1.00 93.56 83 ASP A O 1
ATOM 633 N N . PHE A 1 84 ? 7.309 -9.345 -4.961 1.00 91.56 84 PHE A N 1
ATOM 634 C CA . PHE A 1 84 ? 6.618 -8.125 -4.562 1.00 91.56 84 PHE A CA 1
ATOM 635 C C . PHE A 1 84 ? 5.119 -8.168 -4.908 1.00 91.56 84 PHE A C 1
ATOM 637 O O . PHE A 1 84 ? 4.280 -7.804 -4.075 1.00 91.56 84 PHE A O 1
ATOM 644 N N . LEU A 1 85 ? 4.750 -8.653 -6.099 1.00 93.81 85 LEU A N 1
ATOM 645 C CA . LEU A 1 85 ? 3.347 -8.834 -6.483 1.00 93.81 85 LEU A CA 1
ATOM 646 C C . LEU A 1 85 ? 2.629 -9.850 -5.588 1.00 93.81 85 LEU A C 1
ATOM 648 O O . LEU A 1 85 ? 1.492 -9.611 -5.190 1.00 93.81 85 LEU A O 1
ATOM 652 N N . TYR A 1 86 ? 3.281 -10.950 -5.216 1.00 92.56 86 TYR A N 1
ATOM 653 C CA . TYR A 1 86 ? 2.695 -11.933 -4.304 1.00 92.56 86 TYR A CA 1
ATOM 654 C C . TYR A 1 86 ? 2.490 -11.374 -2.897 1.00 92.56 86 TYR A C 1
ATOM 656 O O . TYR A 1 86 ? 1.413 -11.533 -2.321 1.00 92.56 86 TYR A O 1
ATOM 664 N N . LEU A 1 87 ? 3.486 -10.662 -2.365 1.00 93.75 87 LEU A N 1
ATOM 665 C CA . LEU A 1 87 ? 3.386 -10.010 -1.062 1.00 93.75 87 LEU A CA 1
ATOM 666 C C . LEU A 1 87 ? 2.228 -9.004 -1.031 1.00 93.75 87 LEU A C 1
ATOM 668 O O . LEU A 1 87 ? 1.413 -8.998 -0.110 1.00 93.75 87 LEU A O 1
ATOM 672 N N . THR A 1 88 ? 2.139 -8.154 -2.050 1.00 93.62 88 THR A N 1
ATOM 673 C CA . THR A 1 88 ? 1.090 -7.133 -2.131 1.00 93.62 88 THR A CA 1
ATOM 674 C C . THR A 1 88 ? -0.294 -7.744 -2.348 1.00 93.62 88 THR A C 1
ATOM 676 O O . THR A 1 88 ? -1.244 -7.344 -1.671 1.00 93.62 88 THR A O 1
ATOM 679 N N . ALA A 1 89 ? -0.414 -8.766 -3.200 1.00 92.81 89 ALA A N 1
ATOM 680 C CA . ALA A 1 89 ? -1.656 -9.511 -3.402 1.00 92.81 89 ALA A CA 1
ATOM 681 C C . ALA A 1 89 ? -2.170 -10.179 -2.116 1.00 92.81 89 ALA A C 1
ATOM 683 O O . ALA A 1 89 ? -3.381 -10.308 -1.940 1.00 92.81 89 ALA A O 1
ATOM 684 N N . LEU A 1 90 ? -1.270 -10.565 -1.206 1.00 94.69 90 LEU A N 1
ATOM 685 C CA . LEU A 1 90 ? -1.625 -11.133 0.092 1.00 94.69 90 LEU A CA 1
ATOM 686 C C . LEU A 1 90 ? -2.088 -10.068 1.103 1.00 94.69 90 LEU A C 1
ATOM 688 O O . LEU A 1 90 ? -2.977 -10.331 1.910 1.00 94.69 90 LEU A O 1
ATOM 692 N N . CYS A 1 91 ? -1.510 -8.866 1.057 1.00 96.19 91 CYS A N 1
ATOM 693 C CA . CYS A 1 91 ? -1.770 -7.796 2.026 1.00 96.19 91 CYS A CA 1
ATOM 694 C C . CYS A 1 91 ? -2.980 -6.912 1.682 1.00 96.19 91 CYS A C 1
ATOM 696 O O . CYS A 1 91 ? -3.690 -6.469 2.587 1.00 96.19 91 CYS A O 1
ATOM 698 N N . TYR A 1 92 ? -3.240 -6.628 0.402 1.00 96.00 92 TYR A N 1
ATOM 699 C CA . TYR A 1 92 ? -4.332 -5.725 0.014 1.00 96.00 92 TYR A CA 1
ATOM 700 C C . TYR A 1 92 ? -5.737 -6.216 0.422 1.00 96.00 92 TYR A C 1
ATOM 702 O O . TYR A 1 92 ? -6.513 -5.400 0.928 1.00 96.00 92 TYR A O 1
ATOM 710 N N . PRO A 1 93 ? -6.103 -7.504 0.266 1.00 96.19 93 PRO A N 1
ATOM 711 C CA . PRO A 1 93 ? -7.458 -7.964 0.585 1.00 96.19 93 PRO A CA 1
ATOM 712 C C . PRO A 1 93 ? -7.816 -7.894 2.080 1.00 96.19 93 PRO A C 1
ATOM 714 O O . PRO A 1 93 ? -8.885 -7.361 2.387 1.00 96.19 93 PRO A O 1
ATOM 717 N N . PRO A 1 94 ? -6.954 -8.333 3.024 1.00 97.31 94 PRO A N 1
ATOM 718 C CA . PRO A 1 94 ? -7.169 -8.096 4.451 1.00 97.31 94 PRO A CA 1
ATOM 719 C C . PRO A 1 94 ? -7.338 -6.612 4.785 1.00 97.31 94 PRO A C 1
ATOM 721 O O . PRO A 1 94 ? -8.234 -6.239 5.539 1.00 97.31 94 PRO A O 1
ATOM 724 N N . MET A 1 95 ? -6.505 -5.744 4.198 1.00 97.19 95 MET A N 1
ATOM 725 C CA . MET A 1 95 ? -6.581 -4.298 4.425 1.00 97.19 95 MET A CA 1
ATOM 726 C C . MET A 1 95 ? -7.946 -3.742 4.008 1.00 97.19 95 MET A C 1
ATOM 728 O O . MET A 1 95 ? -8.592 -3.037 4.782 1.00 97.19 95 MET A O 1
ATOM 732 N N . ALA A 1 96 ? -8.420 -4.128 2.821 1.00 96.88 96 ALA A N 1
ATOM 733 C CA . ALA A 1 96 ? -9.748 -3.769 2.339 1.00 96.88 96 ALA A CA 1
ATOM 734 C C . ALA A 1 96 ? -10.860 -4.312 3.253 1.00 96.88 96 ALA A C 1
ATOM 736 O O . ALA A 1 96 ? -11.825 -3.601 3.521 1.00 96.88 96 ALA A O 1
ATOM 737 N N . GLY A 1 97 ? -10.717 -5.535 3.777 1.00 97.25 97 GLY A N 1
ATOM 738 C CA . GLY A 1 97 ? -11.672 -6.138 4.711 1.00 97.25 97 GLY A CA 1
ATOM 739 C C . GLY A 1 97 ? -11.876 -5.313 5.986 1.00 97.25 97 GLY A C 1
ATOM 740 O O . GLY A 1 97 ? -13.019 -5.089 6.387 1.00 97.25 97 GLY A O 1
ATOM 741 N N . VAL A 1 98 ? -10.791 -4.810 6.589 1.00 97.00 98 VAL A N 1
ATOM 742 C CA . VAL A 1 98 ? -10.874 -3.908 7.754 1.00 97.00 98 VAL A CA 1
ATOM 743 C C . VAL A 1 98 ? -11.568 -2.602 7.374 1.00 97.00 98 VAL A C 1
ATOM 745 O O . VAL A 1 98 ? -12.516 -2.209 8.048 1.00 97.00 98 VAL A O 1
ATOM 748 N N . ILE A 1 99 ? -11.130 -1.957 6.286 1.00 95.12 99 ILE A N 1
ATOM 749 C CA . ILE A 1 99 ? -11.664 -0.658 5.846 1.00 95.12 99 ILE A CA 1
ATOM 750 C C . ILE A 1 99 ? -13.167 -0.753 5.566 1.00 95.12 99 ILE A C 1
ATOM 752 O O . ILE A 1 99 ? -13.933 0.087 6.034 1.00 95.12 99 ILE A O 1
ATOM 756 N N . PHE A 1 100 ? -13.607 -1.784 4.836 1.00 95.50 100 PHE A N 1
ATOM 757 C CA . PHE A 1 100 ? -15.023 -1.971 4.534 1.00 95.50 100 PHE A CA 1
ATOM 758 C C . PHE A 1 100 ? -15.845 -2.134 5.805 1.00 95.50 100 PHE A C 1
ATOM 760 O O . PHE A 1 100 ? -16.857 -1.458 5.976 1.00 95.50 100 PHE A O 1
ATOM 767 N N . VAL A 1 101 ? -15.421 -3.017 6.706 1.00 95.62 101 VAL A N 1
ATOM 768 C CA . VAL A 1 101 ? -16.194 -3.288 7.914 1.00 95.62 101 VAL A CA 1
ATOM 769 C C . VAL A 1 101 ? -16.207 -2.086 8.856 1.00 95.62 101 VAL A C 1
ATOM 771 O O . VAL A 1 101 ? -17.284 -1.751 9.341 1.00 95.62 101 VAL A O 1
ATOM 774 N N . ASP A 1 102 ? -15.082 -1.398 9.074 1.00 94.19 102 ASP A N 1
ATOM 775 C CA . ASP A 1 102 ? -15.054 -0.186 9.910 1.00 94.19 102 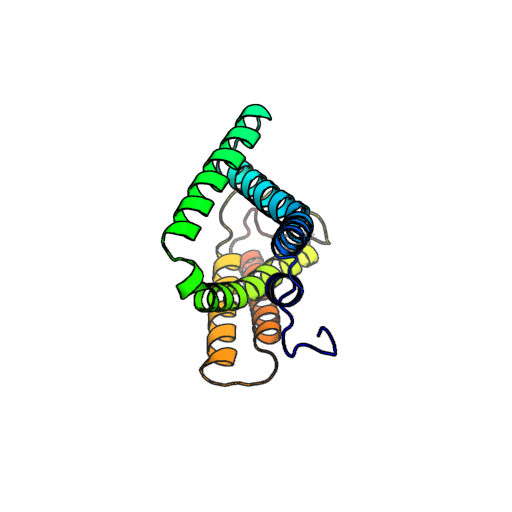ASP A CA 1
ATOM 776 C C . ASP A 1 102 ? -16.006 0.888 9.362 1.00 94.19 102 ASP A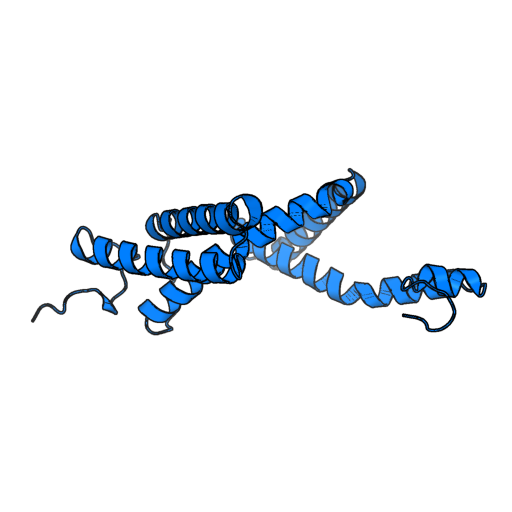 C 1
ATOM 778 O O . ASP A 1 102 ? -16.855 1.393 10.098 1.00 94.19 102 ASP A O 1
ATOM 782 N N . PHE A 1 103 ? -15.973 1.130 8.046 1.00 93.69 103 PHE A N 1
ATOM 783 C CA . PHE A 1 103 ? -16.860 2.086 7.385 1.00 93.69 103 PHE A CA 1
ATOM 784 C C . PHE A 1 103 ? -18.345 1.758 7.591 1.00 93.69 103 PHE A C 1
ATOM 786 O O . PHE A 1 103 ? -19.143 2.637 7.914 1.00 93.69 103 PHE A O 1
ATOM 793 N N . PHE A 1 104 ? -18.748 0.493 7.439 1.00 92.56 104 PHE A N 1
ATOM 794 C CA . PHE A 1 104 ? -20.150 0.107 7.625 1.00 92.56 104 PHE A CA 1
ATOM 795 C C . PHE A 1 104 ? -20.587 0.088 9.095 1.00 92.56 104 PHE A C 1
ATOM 797 O O . PHE A 1 104 ? -21.737 0.427 9.373 1.00 92.56 104 PHE A O 1
ATOM 804 N N . ILE A 1 105 ? -19.710 -0.271 10.041 1.00 91.62 105 ILE A N 1
ATOM 805 C CA . ILE A 1 105 ? -20.053 -0.236 11.473 1.00 91.62 105 ILE A CA 1
ATOM 806 C C . ILE A 1 105 ? -20.256 1.213 11.954 1.00 91.62 105 ILE A C 1
ATOM 808 O O . ILE A 1 105 ? -21.115 1.459 12.807 1.00 91.62 105 ILE A O 1
ATOM 812 N N . ARG A 1 106 ? -19.516 2.174 11.388 1.00 88.94 106 ARG A N 1
ATOM 813 C CA . ARG A 1 106 ? -19.654 3.619 11.651 1.00 88.94 106 ARG A CA 1
ATOM 814 C C . ARG A 1 106 ? -20.748 4.294 10.822 1.00 88.94 106 ARG A C 1
ATOM 816 O O . ARG A 1 106 ? -20.696 5.492 10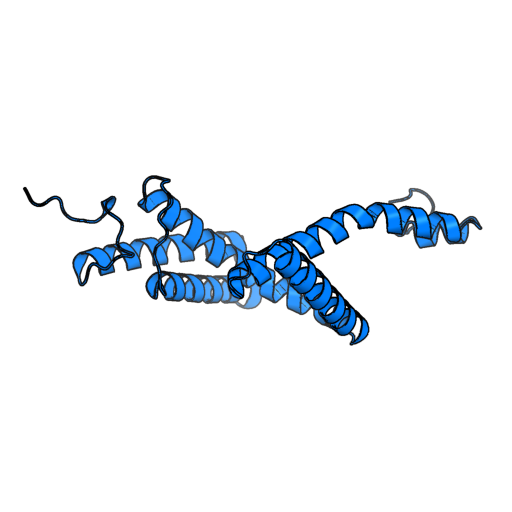.586 1.00 88.94 106 ARG A O 1
ATOM 823 N N . ASN A 1 107 ? -21.735 3.543 10.333 1.00 88.25 107 ASN A N 1
ATOM 824 C CA . ASN A 1 107 ? -22.829 4.085 9.520 1.00 88.25 107 ASN A CA 1
ATOM 825 C C . ASN A 1 107 ? -22.369 4.889 8.290 1.00 88.25 107 ASN A C 1
ATOM 827 O O . ASN A 1 107 ? -23.093 5.772 7.835 1.00 88.25 107 ASN A O 1
ATOM 831 N N . LYS A 1 108 ? -21.218 4.535 7.699 1.00 89.81 108 LYS A N 1
ATOM 832 C CA . LYS A 1 108 ? -20.620 5.208 6.533 1.00 89.81 108 LYS A CA 1
ATOM 833 C C . LYS A 1 108 ? -20.101 6.620 6.825 1.00 89.81 108 LYS A C 1
ATOM 835 O O . LYS A 1 108 ? -19.888 7.394 5.891 1.00 89.81 108 LYS A O 1
ATOM 840 N N . GLU A 1 109 ? -19.894 6.948 8.094 1.00 87.12 109 GLU A N 1
ATOM 841 C CA . GLU A 1 109 ? -19.267 8.192 8.524 1.00 87.12 109 GLU A CA 1
ATOM 842 C C . GLU A 1 109 ? -17.768 7.973 8.747 1.00 87.12 109 GLU A C 1
ATOM 844 O O . GLU A 1 109 ? -17.326 6.900 9.167 1.00 87.12 109 GLU A O 1
ATOM 849 N N . TRP A 1 110 ? -16.976 8.988 8.403 1.00 83.06 110 TRP A N 1
ATOM 850 C CA . TRP A 1 110 ? -15.536 8.980 8.620 1.00 83.06 110 TRP A CA 1
ATOM 851 C C . TRP A 1 110 ? -15.213 9.774 9.881 1.00 83.06 110 TRP A C 1
ATOM 853 O O . TRP A 1 110 ? -15.617 10.928 10.011 1.00 83.06 110 TRP A O 1
ATOM 863 N N . GLU A 1 111 ? -14.464 9.150 10.783 1.00 84.06 111 GLU A N 1
ATOM 864 C CA . GLU A 1 111 ? -13.992 9.749 12.026 1.00 84.06 111 GLU A CA 1
ATOM 865 C C . GLU A 1 111 ? -12.476 9.589 12.104 1.00 84.06 111 GLU A C 1
ATOM 867 O O . GLU A 1 111 ? -11.963 8.468 12.006 1.00 84.06 111 GLU A O 1
ATOM 872 N N . ASP A 1 112 ? -11.770 10.702 12.302 1.00 82.62 112 ASP A N 1
ATOM 873 C CA . ASP A 1 112 ? -10.324 10.691 12.503 1.00 82.62 112 ASP A CA 1
ATOM 874 C C . ASP A 1 112 ? -10.015 10.272 13.943 1.00 82.62 112 ASP A C 1
ATOM 876 O O . ASP A 1 112 ? -10.198 11.037 14.891 1.00 82.62 112 ASP A O 1
ATOM 880 N N . ASN A 1 113 ? -9.632 9.009 14.112 1.00 85.94 113 ASN A N 1
ATOM 881 C CA . ASN A 1 113 ? -9.320 8.429 15.409 1.00 85.94 113 ASN A CA 1
ATOM 882 C C . ASN A 1 113 ? -7.807 8.264 15.536 1.00 85.94 113 ASN A C 1
ATOM 884 O O . ASN A 1 113 ? -7.225 7.341 14.960 1.00 85.94 113 ASN A O 1
ATOM 888 N N . ASP A 1 114 ? -7.185 9.144 16.317 1.00 85.88 114 ASP A N 1
ATOM 889 C CA . ASP A 1 114 ? -5.749 9.105 16.568 1.00 85.88 114 ASP A CA 1
ATOM 890 C C . ASP A 1 114 ? -5.336 7.846 17.339 1.00 85.88 114 ASP A C 1
ATOM 892 O O . ASP A 1 114 ? -5.811 7.578 18.440 1.00 85.88 114 ASP A O 1
ATOM 896 N N . GLY A 1 115 ? -4.358 7.113 16.809 1.00 89.38 115 GLY A N 1
ATOM 897 C CA . GLY A 1 115 ? -3.700 6.014 17.511 1.00 89.38 115 GLY A CA 1
ATOM 898 C C . GLY A 1 115 ? -3.655 4.720 16.707 1.00 89.38 115 GLY A C 1
ATOM 899 O O . GLY A 1 115 ? -3.788 4.703 15.487 1.00 89.38 115 GLY A O 1
ATOM 900 N N . TRP A 1 116 ? -3.452 3.604 17.410 1.00 92.31 116 TRP A N 1
ATOM 901 C CA . TRP A 1 116 ? -3.307 2.287 16.795 1.00 92.31 116 TRP A CA 1
ATOM 902 C C . TRP A 1 116 ? -4.442 1.344 17.197 1.00 92.31 116 TRP A C 1
ATOM 904 O O . TRP A 1 116 ? -4.545 0.921 18.353 1.00 92.31 116 TRP A O 1
ATOM 914 N N . ASN A 1 117 ? -5.270 0.945 16.231 1.00 93.75 117 ASN A N 1
ATOM 915 C CA . ASN A 1 117 ? -6.333 -0.022 16.478 1.00 93.75 117 ASN A CA 1
ATOM 916 C C . ASN A 1 117 ? -5.787 -1.461 16.454 1.00 93.75 117 ASN A C 1
ATOM 918 O O . ASN A 1 117 ? -5.702 -2.103 15.408 1.00 93.75 117 ASN A O 1
ATOM 922 N N . LEU A 1 118 ? -5.484 -2.007 17.636 1.00 93.88 118 LEU A N 1
ATOM 923 C CA . LEU A 1 118 ? -4.981 -3.380 17.772 1.00 93.88 118 LEU A CA 1
ATOM 924 C C . LEU A 1 118 ? -5.943 -4.442 17.200 1.00 93.88 118 LEU A C 1
ATOM 926 O O . LEU A 1 118 ? -5.489 -5.456 16.674 1.00 93.88 118 LEU A O 1
ATOM 930 N N . MET A 1 119 ? -7.262 -4.215 17.252 1.00 94.38 119 MET A N 1
ATOM 931 C CA . MET A 1 119 ? -8.246 -5.165 16.709 1.00 94.38 119 MET A CA 1
ATOM 932 C C . MET A 1 119 ? -8.182 -5.223 15.180 1.00 94.38 119 MET A C 1
ATOM 934 O O . MET A 1 119 ? -8.308 -6.303 14.603 1.00 94.38 119 MET A O 1
ATOM 938 N N . ALA A 1 120 ? -7.924 -4.084 14.530 1.00 95.69 120 ALA A N 1
ATOM 939 C CA . ALA A 1 120 ? -7.677 -4.024 13.090 1.00 95.69 120 ALA A CA 1
ATOM 940 C C . ALA A 1 120 ? -6.424 -4.823 12.718 1.00 95.69 120 ALA A C 1
ATOM 942 O O . ALA A 1 120 ? -6.457 -5.611 11.778 1.00 95.69 120 ALA A O 1
ATOM 943 N N . THR A 1 121 ? -5.345 -4.692 13.496 1.00 96.69 121 THR A N 1
ATOM 944 C CA . THR A 1 121 ? -4.104 -5.450 13.274 1.00 96.69 121 THR A CA 1
ATOM 945 C C . THR A 1 121 ? -4.310 -6.954 13.417 1.00 96.69 121 THR A C 1
ATOM 947 O O . THR A 1 121 ? -3.843 -7.715 12.574 1.00 96.69 121 THR A O 1
ATOM 950 N N . ILE A 1 122 ? -5.033 -7.397 14.450 1.00 96.38 122 ILE A N 1
A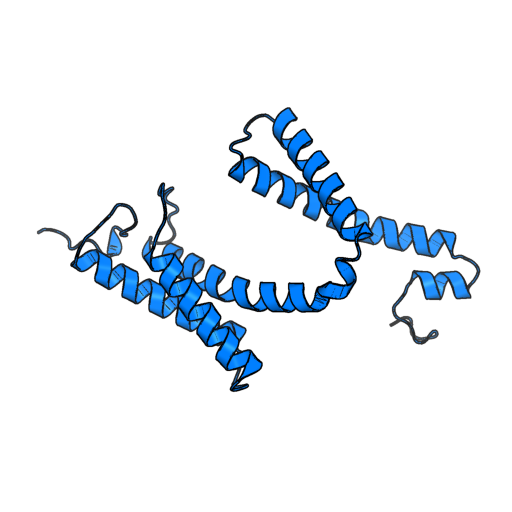TOM 951 C CA . ILE A 1 122 ? -5.335 -8.822 14.658 1.00 96.38 122 ILE A CA 1
ATOM 952 C C . ILE A 1 122 ? -6.129 -9.375 13.469 1.00 96.38 122 ILE A C 1
ATOM 954 O O . ILE A 1 122 ? -5.785 -10.427 12.930 1.00 96.38 122 ILE A O 1
ATOM 958 N N . ALA A 1 123 ? -7.161 -8.655 13.024 1.00 97.62 123 ALA A N 1
ATOM 959 C CA . ALA A 1 123 ? -7.978 -9.067 11.888 1.00 97.62 123 ALA A CA 1
ATOM 960 C C . ALA A 1 123 ? -7.199 -9.076 10.562 1.00 97.62 123 ALA A C 1
ATOM 962 O O . ALA A 1 123 ? -7.381 -9.975 9.735 1.00 97.62 123 ALA A O 1
ATOM 963 N N . PHE A 1 124 ? -6.303 -8.107 10.376 1.00 98.00 124 PHE A N 1
ATOM 964 C CA . PHE A 1 124 ? -5.398 -8.032 9.235 1.00 98.00 124 PHE A CA 1
ATOM 965 C C . PHE A 1 124 ? -4.454 -9.241 9.183 1.00 98.00 124 PHE A C 1
ATOM 967 O O . PHE A 1 124 ? -4.395 -9.931 8.167 1.00 98.00 124 PHE A O 1
ATOM 974 N N . ILE A 1 125 ? -3.785 -9.564 10.297 1.00 97.62 125 ILE A N 1
ATOM 975 C CA . ILE A 1 125 ? -2.893 -10.730 10.398 1.00 97.62 125 ILE A CA 1
ATOM 976 C C . ILE A 1 125 ? -3.671 -12.033 10.176 1.00 97.62 125 ILE A C 1
ATOM 978 O O . ILE A 1 125 ? -3.210 -12.897 9.433 1.00 97.62 125 ILE A O 1
ATOM 982 N N . ALA A 1 126 ? -4.868 -12.173 10.756 1.00 97.12 126 ALA A N 1
ATOM 983 C CA . ALA A 1 126 ? -5.721 -13.340 10.528 1.00 97.12 126 ALA A CA 1
ATOM 984 C C . ALA A 1 126 ? -6.075 -13.511 9.038 1.00 97.12 126 ALA A C 1
ATOM 986 O O . ALA A 1 126 ? -6.017 -14.621 8.509 1.00 97.12 126 ALA A O 1
ATOM 987 N N . GLY A 1 127 ? -6.371 -12.407 8.347 1.00 96.88 127 GLY A N 1
ATOM 988 C CA . GLY A 1 127 ? -6.597 -12.385 6.901 1.00 96.88 127 GLY A CA 1
ATOM 989 C C . GLY A 1 127 ? -5.406 -12.836 6.082 1.00 96.88 127 GLY A C 1
ATOM 990 O O . GLY A 1 127 ? -5.575 -13.634 5.161 1.00 96.88 127 GLY A O 1
ATOM 991 N N . ILE A 1 128 ? -4.212 -12.341 6.420 1.00 97.00 128 ILE A N 1
ATOM 992 C CA . ILE A 1 128 ? -2.954 -12.749 5.786 1.00 97.00 128 ILE A CA 1
ATOM 993 C C . ILE A 1 128 ? -2.728 -14.245 5.985 1.00 97.00 128 ILE A C 1
ATOM 995 O O . ILE A 1 128 ? -2.433 -14.942 5.021 1.00 97.00 128 ILE A O 1
ATOM 999 N N . ILE A 1 129 ? -2.904 -14.759 7.206 1.00 96.25 129 ILE A N 1
ATOM 1000 C CA . ILE A 1 129 ? -2.724 -16.186 7.504 1.00 96.25 129 ILE A CA 1
ATOM 1001 C C . ILE A 1 129 ? -3.683 -17.027 6.659 1.00 96.25 129 ILE A C 1
ATOM 1003 O O . ILE A 1 129 ? -3.250 -17.969 5.999 1.00 96.25 129 ILE A O 1
ATOM 1007 N N . VAL A 1 130 ? -4.971 -16.673 6.618 1.00 95.44 130 VAL A N 1
ATOM 1008 C CA . VAL A 1 130 ? -5.943 -17.401 5.792 1.00 95.44 130 VAL A CA 1
ATOM 1009 C C . VAL A 1 130 ? -5.619 -17.276 4.307 1.00 95.44 130 VAL A C 1
ATOM 1011 O O . VAL A 1 130 ? -5.633 -18.284 3.606 1.00 95.44 130 VAL A O 1
ATOM 1014 N N . GLY A 1 131 ? -5.281 -16.080 3.824 1.00 94.94 131 GLY A N 1
ATOM 1015 C CA . GLY A 1 131 ? -4.883 -15.856 2.435 1.00 94.94 131 GLY A CA 1
ATOM 1016 C C . GLY A 1 131 ? -3.661 -16.689 2.046 1.00 94.94 131 GLY A C 1
ATOM 1017 O O . GLY A 1 131 ? -3.636 -17.292 0.977 1.00 94.94 131 GLY A O 1
ATOM 1018 N N . TYR A 1 132 ? -2.685 -16.808 2.945 1.00 94.94 132 TYR A N 1
ATOM 1019 C CA . TYR A 1 132 ? -1.475 -17.591 2.728 1.00 94.94 132 TYR A CA 1
ATOM 1020 C C . TYR A 1 132 ? -1.794 -19.086 2.668 1.00 94.94 132 TYR A C 1
ATOM 1022 O O . TYR A 1 132 ? -1.419 -19.764 1.712 1.00 94.94 132 TYR A O 1
ATOM 1030 N N . ILE A 1 133 ? -2.549 -19.593 3.648 1.00 95.12 133 ILE A N 1
ATOM 1031 C CA . ILE A 1 133 ? -2.958 -21.001 3.697 1.00 95.12 133 ILE A CA 1
ATOM 1032 C C . ILE A 1 133 ? -3.747 -21.368 2.436 1.00 95.12 133 ILE A C 1
ATOM 1034 O O . ILE A 1 133 ? -3.465 -22.388 1.815 1.00 95.12 133 ILE A O 1
ATOM 1038 N N . THR A 1 134 ? -4.699 -20.530 2.033 1.00 93.94 134 THR A N 1
ATOM 1039 C CA . THR A 1 134 ? -5.601 -20.803 0.902 1.00 93.94 134 THR A CA 1
ATOM 1040 C C . THR A 1 134 ? -4.939 -20.615 -0.465 1.00 93.94 134 THR A C 1
ATOM 1042 O O . THR A 1 134 ? -5.376 -21.215 -1.442 1.00 93.94 134 THR A O 1
ATOM 1045 N N . THR A 1 135 ? -3.859 -19.831 -0.554 1.00 93.38 135 THR A N 1
ATOM 1046 C CA . THR A 1 135 ? -3.091 -19.648 -1.799 1.00 93.38 135 THR A CA 1
ATOM 1047 C C . THR A 1 135 ? -2.003 -20.712 -1.974 1.00 93.38 135 THR A C 1
ATOM 1049 O O . THR A 1 135 ? -1.820 -21.224 -3.079 1.00 93.38 135 THR A O 1
ATOM 1052 N N . TYR A 1 136 ? -1.278 -21.054 -0.902 1.00 91.44 136 TYR A N 1
ATOM 1053 C CA . TYR A 1 136 ? -0.033 -21.830 -0.998 1.00 91.44 136 TYR A CA 1
ATOM 1054 C C . TYR A 1 136 ? -0.100 -23.241 -0.406 1.00 91.44 136 TYR A C 1
ATOM 1056 O O . TYR A 1 136 ? 0.674 -24.094 -0.827 1.00 91.44 136 TYR A O 1
ATOM 1064 N N . ILE A 1 137 ? -0.995 -23.506 0.552 1.00 92.62 137 ILE A N 1
ATOM 1065 C CA . ILE A 1 137 ? -1.081 -24.817 1.224 1.00 92.62 137 ILE A CA 1
ATOM 1066 C C . ILE A 1 137 ? -2.283 -25.608 0.704 1.00 92.62 137 ILE A C 1
ATOM 1068 O O . ILE A 1 137 ? -2.140 -26.731 0.231 1.00 92.62 137 ILE A O 1
ATOM 1072 N N . TYR A 1 138 ? -3.469 -25.005 0.767 1.00 92.44 138 TYR A N 1
ATOM 1073 C CA . TYR A 1 138 ? -4.735 -25.603 0.357 1.00 92.44 138 TYR A CA 1
ATOM 1074 C C . TYR A 1 138 ? -5.412 -24.702 -0.668 1.00 92.44 138 TYR A C 1
ATOM 1076 O O . TYR A 1 138 ? -6.213 -23.842 -0.309 1.00 92.44 138 TYR A O 1
ATOM 1084 N N . GLN A 1 139 ? -5.095 -24.913 -1.946 1.00 89.06 139 GLN A N 1
ATOM 1085 C CA . GLN A 1 139 ? -5.676 -24.159 -3.058 1.00 89.06 139 GLN A CA 1
ATOM 1086 C C . GLN A 1 139 ? -7.175 -24.440 -3.186 1.00 89.06 139 GLN A C 1
ATOM 1088 O O . GLN A 1 139 ? -7.597 -25.405 -3.822 1.00 89.06 139 GLN A O 1
ATOM 1093 N N . ILE A 1 140 ? -7.985 -23.604 -2.539 1.00 89.62 140 ILE A N 1
ATOM 1094 C CA . ILE A 1 140 ? -9.438 -23.760 -2.467 1.00 89.62 140 ILE A CA 1
ATOM 1095 C C . ILE A 1 140 ? -10.095 -22.426 -2.799 1.00 89.62 140 ILE A C 1
ATOM 1097 O O . ILE A 1 140 ? -9.899 -21.432 -2.106 1.00 89.62 140 ILE A O 1
ATOM 1101 N N . GLY A 1 141 ? -10.969 -22.423 -3.805 1.00 89.06 141 GLY A N 1
ATOM 1102 C CA . GLY A 1 141 ? -11.795 -21.264 -4.143 1.00 89.06 141 GLY A CA 1
ATOM 1103 C C . GLY A 1 141 ? -10.977 -20.040 -4.560 1.00 89.06 141 GLY A C 1
ATOM 1104 O O . GLY A 1 141 ? -10.042 -20.150 -5.346 1.00 89.06 141 GLY A O 1
ATOM 1105 N N . LEU A 1 142 ? -11.377 -18.866 -4.061 1.00 92.75 142 LEU A N 1
ATOM 1106 C CA . LEU A 1 142 ? -10.745 -17.579 -4.357 1.00 92.75 142 LEU A CA 1
ATOM 1107 C C . LEU A 1 142 ? -10.061 -17.040 -3.086 1.00 92.75 142 LEU A C 1
ATOM 1109 O O . LEU A 1 142 ? -10.742 -16.400 -2.276 1.00 92.75 142 LEU A O 1
ATOM 1113 N N . PRO A 1 143 ? -8.743 -17.259 -2.902 1.00 92.12 143 PRO A N 1
ATOM 1114 C CA . PRO A 1 143 ? -8.019 -16.887 -1.682 1.00 92.12 143 PRO A CA 1
ATOM 1115 C C . PRO A 1 143 ? -8.189 -15.419 -1.285 1.00 92.12 143 PRO A C 1
ATOM 1117 O O . PRO A 1 143 ? -8.441 -15.101 -0.126 1.00 92.12 143 PRO A O 1
ATOM 1120 N N . THR A 1 144 ? -8.147 -14.515 -2.265 1.00 92.31 144 THR A N 1
ATOM 1121 C CA . THR A 1 144 ? -8.363 -13.071 -2.093 1.00 92.31 144 THR A CA 1
ATOM 1122 C C 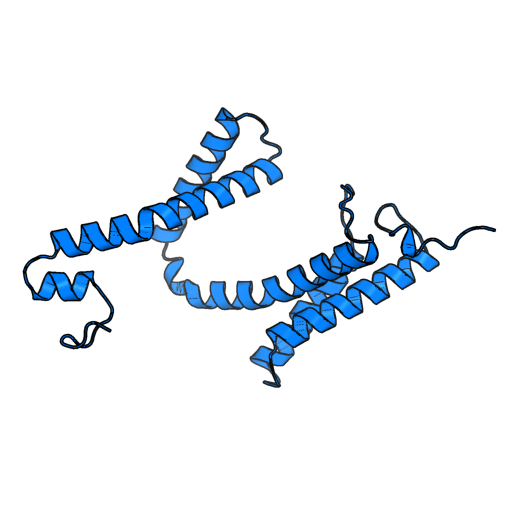. THR A 1 144 ? -9.723 -12.762 -1.458 1.00 92.31 144 THR A C 1
ATOM 1124 O O . THR A 1 144 ? -9.815 -11.952 -0.538 1.00 92.31 144 THR A O 1
ATOM 1127 N N . VAL A 1 145 ? -10.784 -13.430 -1.922 1.00 94.81 145 VAL A N 1
ATOM 1128 C CA . VAL A 1 145 ? -12.153 -13.228 -1.423 1.00 94.81 145 VAL A CA 1
ATOM 1129 C C . VAL A 1 145 ? -12.301 -13.815 -0.023 1.00 94.81 145 VAL A C 1
ATOM 1131 O O . VAL A 1 145 ? -12.876 -13.180 0.855 1.00 94.81 145 VAL A O 1
ATOM 1134 N N . GLN A 1 146 ? -11.749 -15.006 0.207 1.00 94.88 146 GLN A N 1
ATOM 1135 C CA . GLN A 1 146 ? -11.775 -15.658 1.517 1.00 94.88 146 GLN A CA 1
ATOM 1136 C C . GLN A 1 146 ? -11.026 -14.836 2.566 1.00 94.88 146 GLN A C 1
ATOM 1138 O O . GLN A 1 146 ? -11.548 -14.612 3.653 1.00 94.88 146 GLN A O 1
ATOM 1143 N N . SER A 1 147 ? -9.839 -14.340 2.217 1.00 95.94 147 SER A N 1
ATOM 1144 C CA . SER A 1 147 ? -9.028 -13.471 3.065 1.00 95.94 147 SER A CA 1
ATOM 1145 C C . SER A 1 147 ? -9.787 -12.197 3.453 1.00 95.94 147 SER A C 1
ATOM 1147 O O . SER A 1 147 ? -9.899 -11.887 4.639 1.00 95.94 147 SER A O 1
ATOM 1149 N N . LEU A 1 148 ? -10.417 -11.528 2.480 1.00 96.94 148 LEU A N 1
ATOM 1150 C CA . LEU A 1 148 ? -11.240 -10.341 2.719 1.00 96.94 148 LEU A CA 1
ATOM 1151 C C . LEU A 1 148 ? -12.416 -10.632 3.663 1.00 96.94 148 LEU A C 1
ATOM 1153 O O . LEU A 1 148 ? -12.632 -9.891 4.624 1.00 96.94 148 LEU A O 1
ATOM 1157 N N . ILE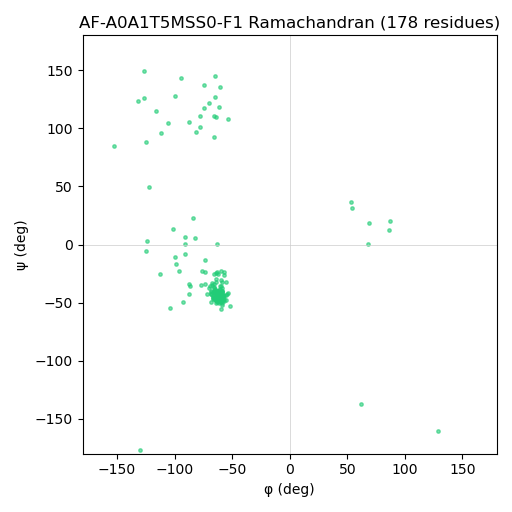 A 1 149 ? -13.166 -11.713 3.413 1.00 96.69 149 ILE A N 1
ATOM 1158 C CA . ILE A 1 149 ? -14.328 -12.095 4.231 1.00 96.69 149 ILE A CA 1
ATOM 1159 C C . ILE A 1 149 ? -13.894 -12.435 5.658 1.00 96.69 149 ILE A C 1
ATOM 1161 O O . ILE A 1 149 ? -14.502 -11.950 6.612 1.00 96.69 149 ILE A O 1
ATOM 1165 N N . VAL A 1 150 ? -12.840 -13.240 5.822 1.00 96.81 150 VAL A N 1
ATOM 1166 C CA . VAL A 1 150 ? -12.344 -13.623 7.148 1.00 96.81 150 VAL A CA 1
ATOM 1167 C C . VAL A 1 150 ? -11.864 -12.402 7.917 1.00 96.81 150 VAL A C 1
ATOM 1169 O O . VAL A 1 150 ? -12.258 -12.242 9.069 1.00 96.81 150 VAL A O 1
ATOM 1172 N N . THR A 1 151 ? -11.082 -11.511 7.304 1.00 98.06 151 THR A N 1
ATOM 1173 C CA . THR A 1 151 ? -10.668 -10.276 7.979 1.00 98.06 151 THR A CA 1
ATOM 1174 C C . THR A 1 151 ? -11.862 -9.441 8.403 1.00 98.06 151 THR A C 1
ATOM 1176 O O . THR A 1 151 ? -11.906 -8.998 9.549 1.00 98.06 151 THR A O 1
ATOM 1179 N N . GLY A 1 152 ? -12.854 -9.268 7.528 1.00 97.19 152 GLY A N 1
ATOM 1180 C CA . GLY A 1 152 ? -14.061 -8.525 7.866 1.00 97.19 152 GLY A CA 1
ATOM 1181 C C . GLY A 1 152 ? -14.809 -9.125 9.063 1.00 97.19 152 GLY A C 1
ATOM 1182 O O . GLY A 1 152 ? -15.158 -8.411 10.003 1.00 97.19 152 GLY A O 1
ATOM 1183 N N . LEU A 1 153 ? -14.999 -10.448 9.075 1.00 97.31 153 LEU A N 1
ATOM 1184 C CA . LEU A 1 153 ? -15.654 -11.156 10.179 1.00 97.31 153 LEU A CA 1
ATOM 1185 C C . LEU A 1 153 ? -14.862 -11.047 11.486 1.00 97.31 153 LEU A C 1
ATOM 1187 O O . LEU A 1 153 ? -15.437 -10.716 12.524 1.00 97.31 153 LEU A O 1
ATOM 1191 N N . VAL A 1 154 ? -13.550 -11.295 11.443 1.00 97.50 154 VAL A N 1
ATOM 1192 C CA . VAL A 1 154 ? -12.676 -11.209 12.621 1.00 97.50 154 VAL A CA 1
ATOM 1193 C C . VAL A 1 154 ? -12.676 -9.788 13.173 1.00 97.50 154 VAL A C 1
ATOM 1195 O O . VAL A 1 154 ? -12.822 -9.616 14.381 1.00 97.50 154 VAL A O 1
ATOM 1198 N N . TYR A 1 155 ? -12.585 -8.774 12.310 1.00 97.50 155 TYR A N 1
ATOM 1199 C CA . TYR A 1 155 ? -12.604 -7.377 12.730 1.00 97.50 155 TYR A CA 1
ATOM 1200 C C . TYR A 1 155 ? -13.934 -6.995 13.386 1.00 97.50 155 TYR A C 1
ATOM 1202 O O . TYR A 1 155 ? -13.938 -6.454 14.493 1.00 97.50 155 TYR A O 1
ATOM 1210 N N . TYR A 1 156 ? -15.063 -7.346 12.760 1.00 95.88 156 TYR A N 1
ATOM 1211 C CA . TYR A 1 156 ? -16.396 -7.095 13.312 1.00 95.88 156 TYR A CA 1
ATOM 1212 C C . TYR A 1 156 ? -16.562 -7.729 14.700 1.00 95.88 156 TYR A C 1
ATOM 1214 O O . TYR A 1 156 ? -16.989 -7.068 15.648 1.00 95.88 156 TYR A O 1
ATOM 1222 N N . ILE A 1 157 ? -16.197 -9.009 14.837 1.00 95.25 157 ILE A N 1
ATOM 1223 C CA . ILE A 1 157 ? -16.312 -9.747 16.101 1.00 95.25 157 ILE A CA 1
ATOM 1224 C C . ILE A 1 157 ? -15.387 -9.141 17.160 1.00 95.25 157 ILE A C 1
ATOM 1226 O O . ILE A 1 157 ? -15.831 -8.898 18.282 1.00 95.25 157 ILE A O 1
ATOM 1230 N N . ALA A 1 158 ? -14.131 -8.855 16.814 1.00 94.31 158 ALA A N 1
ATOM 1231 C CA . ALA A 1 158 ? -13.156 -8.275 17.731 1.00 94.31 158 ALA A CA 1
ATOM 1232 C C . ALA A 1 158 ? -13.610 -6.903 18.250 1.00 94.31 158 ALA A C 1
ATOM 1234 O O . ALA A 1 158 ? -13.594 -6.668 19.459 1.00 94.31 158 ALA A O 1
ATOM 1235 N N . MET A 1 159 ? -14.099 -6.028 17.365 1.00 93.75 159 MET A N 1
ATOM 1236 C CA . MET A 1 159 ? -14.633 -4.718 17.749 1.00 93.75 159 MET A CA 1
ATOM 1237 C C . MET A 1 159 ? -15.890 -4.838 18.613 1.00 93.75 159 MET A C 1
ATOM 1239 O O . MET A 1 159 ? -16.015 -4.128 19.608 1.00 93.75 159 MET A O 1
ATOM 1243 N N . LYS A 1 160 ? -16.790 -5.777 18.304 1.00 91.00 160 LYS A N 1
ATOM 1244 C CA . LYS A 1 160 ? -17.996 -6.026 19.108 1.00 91.00 160 LYS A CA 1
ATOM 1245 C C . LYS A 1 160 ? -17.672 -6.552 20.511 1.00 91.00 160 LYS A C 1
ATOM 1247 O O . LYS A 1 160 ? -18.310 -6.150 21.480 1.00 91.00 160 LYS A O 1
ATOM 1252 N N . ILE A 1 161 ? -16.684 -7.442 20.638 1.00 91.31 161 ILE A N 1
ATOM 1253 C CA . ILE A 1 161 ? -16.210 -7.942 21.938 1.00 91.31 161 ILE A CA 1
ATOM 1254 C C . ILE A 1 161 ? -15.551 -6.807 22.726 1.00 91.31 161 ILE A C 1
ATOM 1256 O O . ILE A 1 161 ? -15.869 -6.608 23.899 1.00 91.31 161 ILE A O 1
ATOM 1260 N N . LYS A 1 162 ? -14.677 -6.032 22.078 1.00 89.62 162 LYS A N 1
ATOM 1261 C CA . LYS A 1 162 ? -13.990 -4.897 22.698 1.00 89.62 162 LYS A CA 1
ATOM 1262 C C . LYS A 1 162 ? -14.972 -3.851 23.221 1.00 89.62 162 LYS A C 1
ATOM 1264 O O . LYS A 1 162 ? -14.850 -3.452 24.374 1.00 89.62 162 LYS A O 1
ATOM 1269 N N . ALA A 1 163 ? -16.003 -3.522 22.443 1.00 89.12 163 ALA A N 1
ATOM 1270 C CA . ALA A 1 163 ? -17.075 -2.615 22.850 1.00 89.12 163 ALA A CA 1
ATOM 1271 C C . ALA A 1 163 ? -17.812 -3.063 24.125 1.00 89.12 163 ALA A C 1
ATOM 1273 O O . ALA A 1 163 ? -18.362 -2.234 24.841 1.00 89.12 163 ALA A O 1
ATOM 1274 N N . LYS A 1 164 ? -17.832 -4.368 24.427 1.00 87.56 164 LYS A N 1
ATOM 1275 C CA . LYS A 1 164 ? -18.464 -4.908 25.637 1.00 87.56 164 LYS A CA 1
ATOM 1276 C C . LYS A 1 164 ? -17.526 -4.932 26.849 1.00 87.56 164 LYS A C 1
ATOM 1278 O O . LYS A 1 164 ? -18.002 -4.806 27.971 1.00 87.56 164 LYS A O 1
ATOM 1283 N N . ILE A 1 165 ? -16.227 -5.157 26.637 1.00 87.75 165 ILE A N 1
ATOM 1284 C CA . ILE A 1 165 ? -15.248 -5.367 27.719 1.00 87.75 165 ILE A CA 1
ATOM 1285 C C . ILE A 1 165 ? -14.570 -4.057 28.129 1.00 87.75 165 ILE A C 1
ATOM 1287 O O . ILE A 1 165 ? -14.468 -3.768 29.316 1.00 87.75 165 ILE A O 1
ATOM 1291 N N . SER A 1 166 ? -14.071 -3.295 27.156 1.00 85.69 166 SER A N 1
ATOM 1292 C CA . SER A 1 166 ? -13.310 -2.065 27.381 1.00 85.69 166 SER A CA 1
ATOM 1293 C C . SER A 1 166 ? -13.480 -1.135 26.174 1.00 85.69 166 SER A C 1
ATOM 1295 O O . SER A 1 166 ? -12.668 -1.187 25.241 1.00 85.69 166 SER A O 1
ATOM 1297 N N . PRO A 1 167 ? -14.569 -0.340 26.144 1.00 83.19 167 PRO A N 1
ATOM 1298 C CA . PRO A 1 167 ? -14.786 0.649 25.099 1.00 83.19 167 PRO A CA 1
ATOM 1299 C C . PRO A 1 167 ? -13.651 1.672 25.087 1.00 83.19 167 PRO A C 1
ATOM 1301 O O . PRO A 1 167 ? -13.252 2.191 26.127 1.00 83.19 167 PRO A O 1
ATOM 1304 N N . ASP A 1 168 ? -13.170 1.994 23.898 1.00 84.75 168 ASP A N 1
ATOM 1305 C CA . ASP A 1 168 ? -12.187 3.046 23.665 1.00 84.75 168 ASP A CA 1
ATOM 1306 C C . ASP A 1 168 ? -12.643 3.987 22.547 1.00 84.75 168 ASP A C 1
ATOM 1308 O O . ASP A 1 168 ? -13.741 3.842 22.011 1.00 84.75 168 ASP A O 1
ATOM 1312 N N . HIS A 1 169 ? -11.810 4.962 22.185 1.00 84.75 169 HIS A N 1
ATOM 1313 C CA . HIS A 1 169 ? -12.141 5.932 21.138 1.00 84.75 169 HIS A CA 1
ATOM 1314 C C . HIS A 1 169 ? -12.330 5.275 19.755 1.00 84.75 169 HIS A C 1
ATOM 1316 O O . HIS A 1 169 ? -13.099 5.774 18.945 1.00 84.75 169 HIS A O 1
ATOM 1322 N N . PHE A 1 170 ? -11.744 4.096 19.504 1.00 85.75 170 PHE A N 1
ATOM 1323 C CA . PHE A 1 170 ? -12.023 3.326 18.288 1.00 85.75 170 PHE A CA 1
ATOM 1324 C C . PHE A 1 170 ? -13.395 2.643 18.293 1.00 85.75 170 PHE A C 1
ATOM 1326 O O . PHE A 1 170 ? -13.813 2.147 17.247 1.00 85.75 170 PHE A O 1
ATOM 1333 N N . THR A 1 171 ? -14.088 2.561 19.430 1.00 85.94 171 THR A N 1
ATOM 1334 C CA . THR A 1 171 ? -15.364 1.849 19.553 1.00 85.94 171 THR A CA 1
ATOM 1335 C C . THR A 1 171 ? -16.503 2.648 18.909 1.00 85.94 171 THR A C 1
ATOM 1337 O O . THR A 1 171 ? -16.826 3.731 19.400 1.00 85.94 171 THR A O 1
ATOM 1340 N N . PRO A 1 172 ? -17.161 2.116 17.861 1.00 82.50 172 PRO A N 1
ATOM 1341 C CA . PRO A 1 172 ? -18.229 2.825 17.162 1.00 82.50 172 PRO A CA 1
ATOM 1342 C C . PRO A 1 172 ? -19.446 3.073 18.056 1.00 82.50 172 PRO A C 1
ATOM 1344 O O . PRO A 1 172 ? -19.832 2.205 18.845 1.00 82.50 172 PRO A O 1
ATOM 1347 N N . GLU A 1 173 ? -20.107 4.218 17.870 1.00 78.88 173 GLU A N 1
ATOM 1348 C CA . GLU A 1 173 ? -21.353 4.572 18.571 1.00 78.88 173 GLU A CA 1
ATOM 1349 C C . GLU A 1 173 ? -22.450 3.510 18.398 1.00 78.88 173 GLU A C 1
ATOM 1351 O O . GLU A 1 173 ? -23.205 3.237 19.327 1.00 78.88 173 GLU A O 1
ATOM 1356 N N . SER A 1 174 ? -22.492 2.830 17.247 1.00 76.88 174 SER A N 1
ATOM 1357 C CA . SER A 1 174 ? -23.463 1.763 16.965 1.00 76.88 174 SER A CA 1
ATOM 1358 C C . SER A 1 174 ? -23.385 0.576 17.939 1.00 76.88 174 SER A C 1
ATOM 1360 O O . SER A 1 174 ? -24.367 -0.149 18.104 1.00 76.88 174 SER A O 1
ATOM 1362 N N . PHE A 1 175 ? -22.240 0.373 18.598 1.00 79.88 175 PHE A N 1
ATOM 1363 C CA . PHE A 1 175 ? -22.024 -0.695 19.577 1.00 79.88 175 PHE A CA 1
ATOM 1364 C C . PHE A 1 175 ? -22.133 -0.236 21.029 1.00 79.88 175 PHE A C 1
ATOM 1366 O O . PHE A 1 175 ? -22.190 -1.085 21.924 1.00 79.88 175 PHE A O 1
ATOM 1373 N N . LYS A 1 176 ? -22.187 1.075 21.286 1.00 71.12 176 LYS A N 1
ATOM 1374 C CA . LYS A 1 176 ? -22.413 1.590 22.635 1.00 71.12 176 LYS A CA 1
ATOM 1375 C C . LYS A 1 176 ? -23.858 1.284 23.021 1.00 71.12 176 LYS A C 1
ATOM 1377 O O . LYS A 1 176 ? -24.809 1.654 22.334 1.00 71.12 176 LYS A O 1
ATOM 1382 N N . ILE A 1 177 ? -24.029 0.543 24.114 1.00 59.81 177 ILE A N 1
ATOM 1383 C CA . ILE A 1 177 ? -25.352 0.237 24.658 1.00 59.81 177 ILE A CA 1
ATOM 1384 C C . ILE A 1 177 ? -25.983 1.578 25.040 1.00 59.81 177 ILE A C 1
ATOM 1386 O O . ILE A 1 177 ? -25.436 2.281 25.887 1.00 59.81 177 ILE A O 1
ATOM 1390 N N . LYS A 1 178 ? -27.114 1.937 24.415 1.00 51.88 178 LYS A N 1
ATOM 1391 C CA . LYS A 1 178 ? -27.932 3.079 24.841 1.00 51.88 178 LYS A CA 1
ATOM 1392 C C . LYS A 1 178 ? -28.247 2.891 26.325 1.00 51.88 178 LYS A C 1
ATOM 1394 O O . LYS A 1 178 ? -29.024 2.003 26.672 1.00 51.88 178 LYS A O 1
ATOM 1399 N N . SER A 1 179 ? -27.630 3.688 27.192 1.00 44.22 179 SER A N 1
ATOM 1400 C CA . SER A 1 179 ? -28.092 3.827 28.568 1.00 44.22 179 SER A CA 1
ATOM 1401 C C . SER A 1 179 ? -29.482 4.457 28.501 1.00 44.22 179 SER A C 1
ATOM 1403 O O . SER A 1 179 ? -29.608 5.601 28.056 1.00 44.22 179 SER A O 1
ATOM 1405 N N . LEU A 1 180 ? -30.505 3.664 28.827 1.00 39.34 180 LEU A N 1
ATOM 1406 C CA . LEU A 1 180 ? -31.867 4.139 29.075 1.00 39.34 180 LEU A CA 1
ATOM 1407 C C . LEU A 1 180 ? -31.897 5.052 30.302 1.00 39.34 180 LEU A C 1
ATOM 1409 O O . LEU A 1 180 ? -31.150 4.750 31.261 1.00 39.34 180 LEU A O 1
#

pLDDT: mean 90.54, std 10.09, range [39.34, 98.06]